Protein AF-A0A0A7LFH7-F1 (afdb_monomer)

Radius of gyration: 20.83 Å; Cα contacts (8 Å, |Δi|>4): 183; chains: 1; bounding box: 52×48×63 Å

Nearest PDB structures (foldseek):
  2xev-assembly1_A  TM=7.532E-01  e=4.844E-01  Xanthomonas campestris
  6fvv-assembly1_R  TM=5.264E-01  e=2.396E-01  Saccharomyces cerevisiae S288C
  5vat-assembly2_B  TM=4.165E-01  e=1.641E+00  Haemophilus influenzae Rd KW20
  5vat-assembly1_A  TM=4.168E-01  e=3.020E+00  Haemophilus influenzae Rd KW20
  5kcn-assembly1_A  TM=4.156E-01  e=7.720E+00  Haemophilus influenzae Rd KW20

Sequence (198 aa):
MLFSRHKDIPVEISKVKLNEWYSELNDKDKVKIGRYIKDSDTSSALNFSLSVMRKANEEENYSLSVLVGENVITQDLKAIERFDVLEAIIPAYFGTCKYDICLKCCEEGLSILQKNMEEIKKRNSGNLPESIMCRNYMINVLIGAYNDYDRADAALDRFFEMGLISEEDVEYRKRSHKIHKLQRTFDGIFSATKVKEQ

Secondary structure (DSSP, 8-state):
----TTTT--HHHHHTT-HHHHHHS-HHHHHHHHTTSTTS-TTSHHHHHHHHHHHHHHTT-HHHHHHHHHHHHTS---HHHHHHHHHHHHHHHHHTT-HHHHHHHHHHHHHHHHHTHHHHHHHTTTS--S--HHHHHHHIIIIIIT--HHHHHHHHHHHHHTTSS-HHHHHHHHHHHHHHHHHHHHHHHHHHHHHTT-

Solvent-accessible surface area (backbone atoms only — not comparable to full-atom values): 11012 Å² total; per-re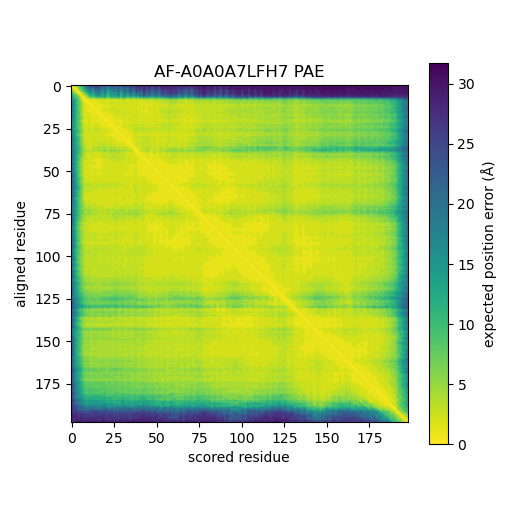sidue (Å²): 136,85,79,71,89,66,84,83,65,54,68,56,45,52,70,34,67,42,51,68,69,58,66,73,47,52,72,70,55,51,56,58,49,62,75,44,48,87,85,32,44,56,89,34,52,65,49,26,45,52,40,36,20,46,54,25,49,77,71,67,38,14,70,57,13,37,57,50,40,62,61,54,72,74,49,98,58,57,66,69,58,44,38,57,49,35,52,48,26,38,63,15,24,50,73,65,67,39,49,72,58,24,47,51,44,31,55,53,35,52,54,45,44,70,76,41,44,70,61,53,10,56,77,42,85,69,34,73,65,93,76,54,56,46,77,53,52,46,42,47,41,27,43,72,75,66,65,34,54,68,63,32,48,52,49,41,53,52,33,36,78,70,67,76,45,50,72,68,52,41,55,52,50,50,52,49,52,53,52,52,53,50,50,55,50,52,53,50,53,60,56,56,54,61,66,73,77,113

pLDDT: mean 90.79, std 12.78, range [33.16, 98.44]

Organism: NCBI:txid1577791

Mean predicted aligned error: 5.82 Å

Structure (mmCIF, N/CA/C/O backbone):
data_AF-A0A0A7LFH7-F1
#
_entry.id   AF-A0A0A7LFH7-F1
#
loop_
_atom_site.group_PDB
_atom_site.id
_atom_site.type_symbol
_atom_site.label_atom_id
_atom_site.label_alt_id
_atom_site.label_comp_id
_atom_site.label_asym_id
_atom_site.label_entity_id
_atom_site.label_seq_id
_atom_site.pdbx_PDB_ins_code
_atom_site.Cartn_x
_atom_site.Cartn_y
_atom_site.Cartn_z
_atom_site.occupancy
_atom_site.B_iso_or_equiv
_atom_site.auth_seq_id
_atom_site.auth_comp_id
_atom_site.auth_asym_id
_atom_site.auth_atom_id
_atom_site.pdbx_PDB_model_num
ATOM 1 N N . MET A 1 1 ? 32.640 -29.894 6.101 1.00 33.28 1 MET A N 1
ATOM 2 C CA . MET A 1 1 ? 32.600 -28.507 6.612 1.00 33.28 1 MET A CA 1
ATOM 3 C C . MET A 1 1 ? 31.143 -28.121 6.795 1.00 33.28 1 MET A C 1
ATOM 5 O O . MET A 1 1 ? 30.400 -28.132 5.824 1.00 33.28 1 MET A O 1
ATOM 9 N N . LEU A 1 2 ? 30.717 -27.891 8.037 1.00 33.16 2 LEU A N 1
ATOM 10 C CA . LEU A 1 2 ? 29.363 -27.448 8.374 1.00 33.16 2 LEU A CA 1
ATOM 11 C C . LEU A 1 2 ? 29.279 -25.939 8.121 1.00 33.16 2 LEU A C 1
ATOM 13 O O . LEU A 1 2 ? 29.854 -25.157 8.873 1.00 33.16 2 LEU A O 1
ATOM 17 N N . PHE A 1 3 ? 28.612 -25.532 7.042 1.00 39.75 3 PHE A N 1
ATOM 18 C CA . PHE A 1 3 ? 28.298 -24.127 6.789 1.00 39.75 3 PHE A CA 1
ATOM 19 C C . PHE A 1 3 ? 27.370 -23.622 7.900 1.00 39.75 3 PHE A C 1
ATOM 21 O O . PHE A 1 3 ? 26.223 -24.059 8.002 1.00 39.75 3 PHE A O 1
ATOM 28 N N . SER A 1 4 ? 27.858 -22.728 8.764 1.00 39.50 4 SER A N 1
ATOM 29 C CA . SER A 1 4 ? 27.019 -22.116 9.794 1.00 39.50 4 SER A CA 1
ATOM 30 C C . SER A 1 4 ? 26.067 -21.116 9.134 1.00 39.50 4 SER A C 1
ATOM 32 O O . SER A 1 4 ? 26.442 -19.970 8.898 1.00 39.50 4 SER A O 1
ATOM 34 N N . ARG A 1 5 ? 24.827 -21.535 8.860 1.00 47.62 5 ARG A N 1
ATOM 35 C CA . ARG A 1 5 ? 23.746 -20.724 8.257 1.00 47.62 5 ARG A CA 1
ATOM 36 C C . ARG A 1 5 ? 23.347 -19.459 9.049 1.00 47.62 5 ARG A C 1
ATOM 38 O O . ARG A 1 5 ? 22.469 -18.729 8.613 1.00 47.62 5 ARG A O 1
ATOM 45 N N . HIS A 1 6 ? 23.982 -19.185 10.190 1.00 48.62 6 HIS A N 1
ATOM 46 C CA . HIS A 1 6 ? 23.582 -18.136 11.133 1.00 48.62 6 HIS A CA 1
ATOM 47 C C . HIS A 1 6 ? 24.568 -16.970 11.286 1.00 48.62 6 HIS A C 1
ATOM 49 O O . HIS A 1 6 ? 24.251 -16.029 12.003 1.00 48.62 6 HIS A O 1
ATOM 55 N N . LYS A 1 7 ? 25.755 -16.999 10.660 1.00 53.91 7 LYS A N 1
ATOM 56 C CA . LYS A 1 7 ? 26.768 -15.947 10.888 1.00 53.91 7 LYS A CA 1
ATOM 57 C C . LYS A 1 7 ? 26.516 -14.625 10.147 1.00 53.91 7 LYS A C 1
ATOM 59 O O . LYS A 1 7 ? 27.096 -13.625 10.551 1.00 53.91 7 LYS A O 1
ATOM 64 N N . ASP A 1 8 ? 25.608 -14.604 9.171 1.00 80.56 8 ASP A N 1
ATOM 65 C CA . ASP A 1 8 ? 25.352 -13.431 8.316 1.00 80.56 8 ASP A CA 1
ATOM 66 C C . ASP A 1 8 ? 23.959 -12.806 8.516 1.00 80.56 8 ASP A C 1
ATOM 68 O O . ASP A 1 8 ? 23.533 -11.977 7.714 1.00 80.56 8 ASP A O 1
ATOM 72 N N . ILE A 1 9 ? 23.214 -13.207 9.554 1.00 89.62 9 ILE A N 1
ATOM 73 C CA . ILE A 1 9 ? 21.882 -12.646 9.822 1.00 89.62 9 ILE A CA 1
ATOM 74 C C . ILE A 1 9 ? 22.029 -11.393 10.696 1.00 8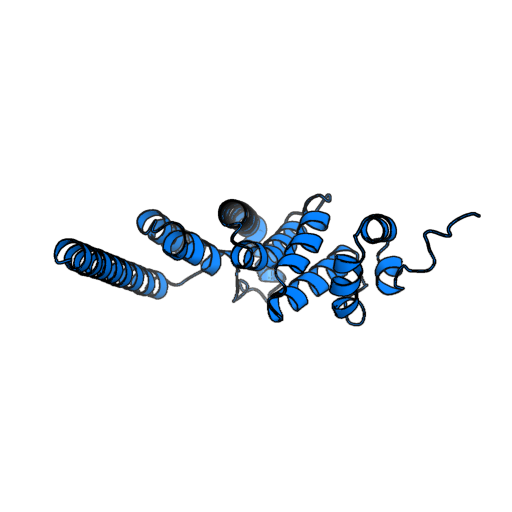9.62 9 ILE A C 1
ATOM 76 O O . ILE A 1 9 ? 22.562 -11.488 11.805 1.00 89.62 9 ILE A O 1
ATOM 80 N N . PRO A 1 10 ? 21.533 -10.225 10.253 1.00 93.06 10 PRO A N 1
ATOM 81 C CA . PRO A 1 10 ? 21.576 -9.014 11.058 1.00 93.06 10 PRO A CA 1
ATOM 82 C C . PRO A 1 10 ? 20.826 -9.139 12.390 1.00 93.06 10 PRO A C 1
ATOM 84 O O . PRO A 1 10 ? 19.838 -9.873 12.522 1.00 93.06 10 PRO A O 1
ATOM 87 N N . VAL A 1 11 ? 21.274 -8.377 13.389 1.00 93.44 11 VAL A N 1
ATOM 88 C CA . VAL A 1 11 ? 20.713 -8.404 14.750 1.00 93.44 11 VAL A CA 1
ATOM 89 C C . VAL A 1 11 ? 19.242 -7.985 14.746 1.00 93.44 11 VAL A C 1
ATOM 91 O O . VAL A 1 11 ? 18.433 -8.563 15.466 1.00 93.44 11 VAL A O 1
ATOM 94 N N . GLU A 1 12 ? 18.877 -7.012 13.917 1.00 95.38 12 GLU A N 1
ATOM 95 C CA . GLU A 1 12 ? 17.521 -6.481 13.782 1.00 95.38 12 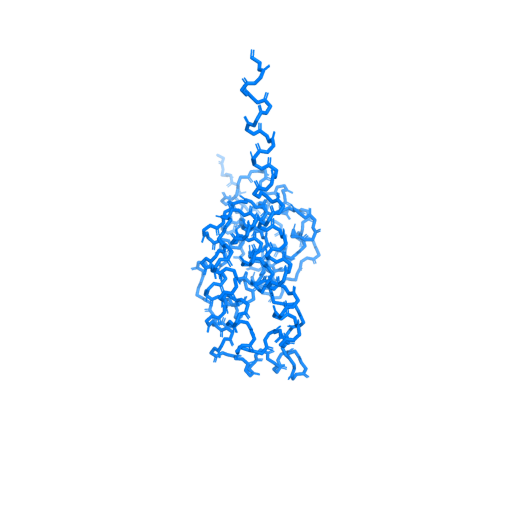GLU A CA 1
ATOM 96 C C . GLU A 1 12 ? 16.554 -7.540 13.243 1.00 95.38 12 GLU A C 1
ATOM 98 O O . GLU A 1 12 ? 15.491 -7.744 13.825 1.00 95.38 12 GLU A O 1
ATOM 103 N N . ILE A 1 13 ? 16.971 -8.290 12.216 1.00 94.44 13 ILE A N 1
ATOM 104 C CA . ILE A 1 13 ? 16.228 -9.434 11.660 1.00 94.44 13 ILE A CA 1
ATOM 105 C C . ILE A 1 13 ? 16.042 -10.525 12.720 1.00 94.44 13 ILE A C 1
ATOM 107 O O . ILE A 1 13 ? 14.947 -11.071 12.884 1.00 94.44 13 ILE A O 1
ATOM 111 N N . SER A 1 14 ? 17.109 -10.812 13.471 1.00 93.69 14 SER A N 1
ATOM 112 C CA . SER A 1 14 ? 17.088 -11.824 14.529 1.00 93.69 14 SER A CA 1
ATOM 113 C C . SER A 1 14 ? 16.123 -11.455 15.654 1.00 93.69 14 SER A C 1
ATOM 115 O O . SER A 1 14 ? 15.357 -12.308 16.110 1.00 93.69 14 SER A O 1
ATOM 117 N N . LYS A 1 15 ? 16.107 -10.181 16.072 1.00 94.81 15 LYS A N 1
ATOM 118 C CA . LYS A 1 15 ? 15.211 -9.662 17.121 1.00 94.81 15 LYS A CA 1
ATOM 119 C C . LYS A 1 15 ? 13.738 -9.881 16.789 1.00 94.81 15 LYS A C 1
ATOM 121 O O . LYS A 1 15 ? 12.966 -10.226 17.679 1.00 94.81 15 LYS A O 1
ATOM 126 N N . VAL A 1 16 ? 13.362 -9.735 15.519 1.00 95.56 16 VAL A N 1
ATOM 127 C CA . VAL A 1 16 ? 11.976 -9.918 15.062 1.00 95.56 16 VAL A CA 1
ATOM 128 C C . VAL A 1 16 ? 11.674 -11.322 14.541 1.00 95.56 16 VAL A C 1
ATOM 130 O O . VAL A 1 16 ? 10.596 -11.557 14.003 1.00 95.56 16 VAL A O 1
ATOM 133 N N . LYS A 1 17 ? 12.595 -12.275 14.738 1.00 94.56 17 LYS A N 1
ATOM 134 C CA . LYS A 1 17 ? 12.440 -13.693 14.378 1.00 94.56 17 LYS A CA 1
ATOM 135 C C . LYS A 1 17 ? 12.204 -13.947 12.881 1.00 94.56 17 LYS A C 1
ATOM 137 O O . LYS A 1 17 ? 11.627 -14.967 12.524 1.00 94.56 17 LYS A O 1
ATOM 142 N N . LEU A 1 18 ? 12.716 -13.087 11.999 1.00 94.38 18 LEU A N 1
ATOM 143 C CA . LEU A 1 18 ? 12.625 -13.253 10.537 1.00 94.38 18 LEU A CA 1
ATOM 144 C C . LEU A 1 18 ? 13.845 -13.979 9.935 1.00 94.38 18 LEU A C 1
ATOM 146 O O . LEU A 1 18 ? 14.192 -13.782 8.772 1.00 94.38 18 LEU A O 1
ATOM 150 N N . ASN A 1 19 ? 14.512 -14.816 10.735 1.00 94.50 19 ASN A N 1
ATOM 151 C CA . ASN A 1 19 ? 15.757 -15.494 10.364 1.00 94.50 19 ASN A CA 1
ATOM 152 C C . ASN A 1 19 ? 15.598 -16.382 9.126 1.00 94.50 19 ASN A C 1
ATOM 154 O O . ASN A 1 19 ? 16.413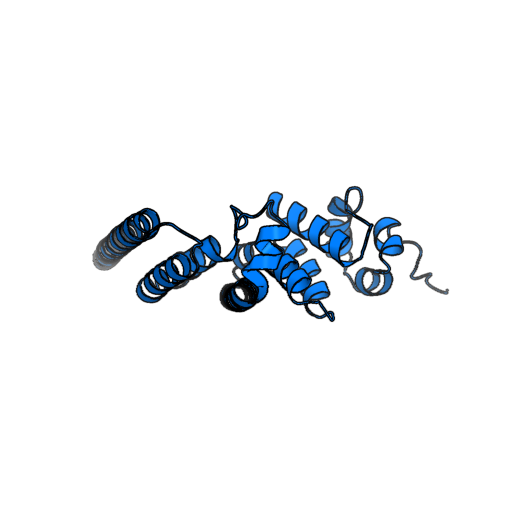 -16.303 8.214 1.00 94.50 19 ASN A O 1
ATOM 158 N N . GLU A 1 20 ? 14.552 -17.212 9.105 1.00 93.38 20 GLU A N 1
ATOM 159 C CA . GLU A 1 20 ? 14.311 -18.183 8.031 1.00 93.38 20 GLU A CA 1
ATOM 160 C C . GLU A 1 20 ? 14.055 -17.472 6.704 1.00 93.38 20 GLU A C 1
ATOM 162 O O . GLU A 1 20 ? 14.801 -17.678 5.748 1.00 93.38 20 GLU A O 1
ATOM 167 N N . TRP A 1 21 ? 13.105 -16.534 6.693 1.00 94.62 21 TRP A N 1
ATOM 168 C CA . TRP A 1 21 ? 12.829 -15.691 5.531 1.00 94.62 21 TRP A CA 1
ATOM 169 C C . TRP A 1 21 ? 14.086 -14.972 5.020 1.00 94.62 21 TRP A C 1
ATOM 171 O O . TRP A 1 21 ? 14.381 -15.001 3.828 1.00 94.62 21 TRP A O 1
ATOM 181 N N . TYR A 1 22 ? 14.878 -14.365 5.912 1.00 94.56 22 TYR A N 1
ATOM 182 C CA . TYR A 1 22 ? 16.100 -13.665 5.509 1.00 94.56 22 TYR A CA 1
ATOM 183 C C . TYR A 1 22 ? 17.146 -14.610 4.907 1.00 94.56 22 TYR A C 1
ATOM 185 O O . TYR A 1 22 ? 17.835 -14.250 3.952 1.00 94.56 22 TYR A O 1
ATOM 193 N N . SER A 1 23 ? 17.287 -15.822 5.452 1.00 93.75 23 SER A N 1
ATOM 194 C CA . SER A 1 23 ? 18.220 -16.820 4.929 1.00 93.75 23 SER A CA 1
ATOM 195 C C . SER A 1 23 ? 17.886 -17.244 3.496 1.00 93.75 23 SER A C 1
ATOM 197 O O . SER A 1 23 ? 18.821 -17.501 2.735 1.00 93.75 23 SER A O 1
ATOM 199 N N . GLU A 1 24 ? 16.602 -17.262 3.129 1.00 93.94 24 GLU A N 1
ATOM 200 C CA . GLU A 1 24 ? 16.105 -17.610 1.789 1.00 93.94 24 GLU A CA 1
ATOM 201 C C . GLU A 1 24 ? 16.320 -16.507 0.742 1.00 93.94 24 GLU A C 1
ATOM 203 O O . GLU A 1 24 ? 16.305 -16.783 -0.459 1.00 93.94 24 GLU A O 1
ATOM 208 N N . LEU A 1 25 ? 16.578 -15.266 1.170 1.00 93.88 25 LEU A N 1
ATOM 209 C CA . LEU A 1 25 ? 16.871 -14.168 0.253 1.00 93.88 25 LEU A CA 1
ATOM 210 C C . LEU A 1 25 ? 18.188 -14.401 -0.502 1.00 93.88 25 LEU A C 1
ATOM 212 O O . LEU A 1 25 ? 19.195 -14.852 0.058 1.00 93.88 25 LEU A O 1
ATOM 216 N N . ASN A 1 26 ? 18.206 -14.011 -1.776 1.00 92.94 26 ASN A N 1
ATOM 217 C CA . ASN A 1 26 ? 19.444 -13.941 -2.548 1.00 92.94 26 ASN A CA 1
ATOM 218 C C . ASN A 1 26 ? 20.339 -12.784 -2.054 1.00 92.94 26 ASN A C 1
ATOM 220 O O . ASN A 1 26 ? 19.881 -11.859 -1.379 1.00 92.94 26 ASN A O 1
ATOM 224 N N . ASP A 1 27 ? 21.621 -12.805 -2.424 1.00 91.88 27 ASP A N 1
ATOM 225 C CA . ASP A 1 27 ? 22.600 -11.818 -1.947 1.00 91.88 27 ASP A CA 1
ATOM 226 C C . ASP A 1 27 ? 22.248 -10.378 -2.343 1.00 91.88 27 ASP A C 1
ATOM 228 O O . ASP A 1 27 ? 22.464 -9.442 -1.573 1.00 91.88 27 ASP A O 1
ATOM 232 N N . LYS A 1 28 ? 21.647 -10.183 -3.523 1.00 91.62 28 LYS A N 1
ATOM 233 C CA . LYS A 1 28 ? 21.216 -8.859 -3.991 1.00 91.62 28 LYS A CA 1
ATOM 234 C C . LYS A 1 28 ? 20.126 -8.287 -3.086 1.00 91.62 28 LYS A C 1
ATOM 236 O O . LYS A 1 28 ? 20.181 -7.108 -2.736 1.00 91.62 28 LYS A O 1
ATOM 241 N N . ASP A 1 29 ? 19.161 -9.106 -2.690 1.00 93.06 29 ASP A N 1
ATOM 242 C CA . ASP A 1 29 ? 18.069 -8.697 -1.812 1.00 93.06 29 ASP A CA 1
ATOM 243 C C . ASP A 1 29 ? 18.547 -8.514 -0.366 1.00 93.06 29 ASP A C 1
ATOM 245 O O . ASP A 1 29 ? 18.150 -7.542 0.280 1.00 93.06 29 ASP A O 1
ATOM 249 N N . LYS A 1 30 ? 19.499 -9.334 0.102 1.00 93.31 30 LYS A N 1
ATOM 250 C CA . LYS A 1 30 ? 20.196 -9.130 1.388 1.00 93.31 30 LYS A CA 1
ATOM 251 C C . LYS A 1 30 ? 20.952 -7.798 1.440 1.00 93.31 30 LYS A C 1
ATOM 253 O O . LYS A 1 30 ? 20.896 -7.097 2.450 1.00 93.31 30 LYS A O 1
ATOM 258 N N . VAL A 1 31 ? 21.608 -7.403 0.347 1.00 91.19 31 VAL A N 1
ATOM 259 C CA . VAL A 1 31 ? 22.269 -6.091 0.242 1.00 91.19 31 VAL A CA 1
ATOM 260 C C . VAL A 1 31 ? 21.249 -4.953 0.230 1.00 91.19 31 VAL A C 1
ATOM 262 O O . VAL A 1 31 ? 21.458 -3.945 0.904 1.00 91.19 31 VAL A O 1
ATOM 265 N N . LYS A 1 32 ? 20.140 -5.095 -0.511 1.00 90.19 32 LYS A N 1
ATOM 266 C CA . LYS A 1 32 ? 19.076 -4.080 -0.543 1.00 90.19 32 LYS A CA 1
ATOM 267 C C . LYS A 1 32 ? 18.487 -3.857 0.841 1.00 90.19 32 LYS A C 1
ATOM 269 O O . LYS A 1 32 ? 18.473 -2.724 1.306 1.00 90.19 32 LYS A O 1
ATOM 274 N N . ILE A 1 33 ? 18.035 -4.923 1.500 1.00 91.88 33 ILE A N 1
ATOM 275 C CA . ILE A 1 33 ? 17.392 -4.818 2.809 1.00 91.88 33 ILE A CA 1
ATOM 276 C C . ILE A 1 33 ? 18.367 -4.309 3.874 1.00 91.88 33 ILE A C 1
ATOM 278 O O . ILE A 1 33 ? 17.971 -3.511 4.719 1.00 91.88 33 ILE A O 1
ATOM 282 N N . GLY A 1 34 ? 19.653 -4.672 3.779 1.00 91.00 34 GLY A N 1
ATOM 283 C CA . GLY A 1 34 ? 20.707 -4.216 4.687 1.00 91.00 34 GLY A CA 1
ATOM 284 C C . GLY A 1 34 ? 20.814 -2.691 4.821 1.00 91.00 34 GLY A C 1
ATOM 285 O O . GLY A 1 34 ? 21.267 -2.204 5.853 1.00 91.00 34 GLY A O 1
ATOM 286 N N . ARG A 1 35 ? 20.338 -1.927 3.828 1.00 89.06 35 ARG A N 1
ATOM 287 C CA . ARG A 1 35 ? 20.282 -0.455 3.876 1.00 89.06 35 ARG A CA 1
ATOM 288 C C . ARG A 1 35 ? 19.178 0.090 4.787 1.00 89.06 35 ARG A C 1
ATOM 290 O O . ARG A 1 35 ? 19.311 1.198 5.287 1.00 89.06 35 ARG A O 1
ATOM 297 N N . TYR A 1 36 ? 18.118 -0.683 5.022 1.00 92.06 36 TYR A N 1
ATOM 298 C CA . TYR A 1 36 ? 16.899 -0.225 5.701 1.00 92.06 36 TYR A CA 1
ATOM 299 C C . TYR A 1 36 ? 16.727 -0.801 7.111 1.00 92.06 36 TYR A C 1
ATOM 301 O O . TYR A 1 36 ? 15.922 -0.291 7.888 1.00 92.06 36 TYR A O 1
ATOM 309 N N . ILE A 1 37 ? 17.477 -1.850 7.467 1.00 91.12 37 ILE A N 1
ATOM 310 C CA .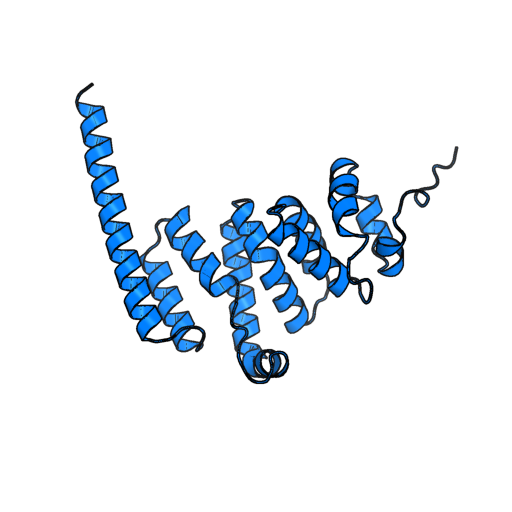 ILE A 1 37 ? 17.287 -2.571 8.735 1.00 91.12 37 ILE A CA 1
ATOM 311 C C . ILE A 1 37 ? 17.753 -1.803 9.976 1.00 91.12 37 ILE A C 1
ATOM 313 O O . ILE A 1 37 ? 17.126 -1.938 11.021 1.00 91.12 37 ILE A O 1
ATOM 317 N N . LYS A 1 38 ? 18.819 -0.998 9.891 1.00 87.00 38 LYS A N 1
ATOM 318 C CA . LYS A 1 38 ? 19.501 -0.451 11.080 1.00 87.00 38 LYS A CA 1
ATOM 319 C C . LYS A 1 38 ? 18.609 0.467 11.922 1.00 87.00 38 LYS A C 1
ATOM 321 O O . LYS A 1 38 ? 18.659 0.421 13.144 1.00 87.00 38 LYS A O 1
ATOM 326 N N . ASP A 1 39 ? 17.758 1.243 11.258 1.00 86.12 39 ASP A N 1
ATOM 327 C CA . ASP A 1 39 ? 16.860 2.210 11.900 1.00 86.12 39 ASP A CA 1
ATOM 328 C C . ASP A 1 39 ? 15.391 1.759 11.831 1.00 86.12 39 ASP A C 1
ATOM 330 O O . ASP A 1 39 ? 14.473 2.582 11.867 1.00 86.12 39 ASP A O 1
ATOM 334 N N . SER A 1 40 ? 15.154 0.467 11.606 1.00 92.50 40 SER A N 1
ATOM 335 C CA . SER A 1 40 ? 13.805 -0.094 11.519 1.00 92.50 40 SER A CA 1
ATOM 336 C C . SER A 1 40 ? 13.213 -0.358 12.905 1.00 92.50 40 SER A C 1
ATOM 338 O O . SER A 1 40 ? 13.928 -0.627 13.872 1.00 92.50 40 SER A O 1
ATOM 340 N N . ASP A 1 41 ? 11.888 -0.285 13.011 1.00 95.00 41 ASP A N 1
ATOM 341 C CA . ASP A 1 41 ? 11.186 -0.575 14.261 1.00 95.00 41 ASP A CA 1
ATOM 342 C C . ASP A 1 41 ? 11.181 -2.085 14.551 1.00 95.00 41 ASP A C 1
ATOM 344 O O . ASP A 1 41 ? 10.378 -2.836 14.008 1.00 95.00 41 ASP A O 1
ATOM 348 N N . THR A 1 42 ? 12.051 -2.545 15.450 1.00 95.88 42 THR A N 1
ATOM 349 C CA . THR A 1 42 ? 12.147 -3.967 15.818 1.00 95.88 42 THR A CA 1
ATOM 350 C C . THR A 1 42 ? 11.188 -4.398 16.938 1.00 95.88 42 THR A C 1
ATOM 352 O O . THR A 1 42 ? 11.427 -5.428 17.568 1.00 95.88 42 THR A O 1
ATOM 355 N N . SER A 1 43 ? 10.140 -3.628 17.256 1.00 95.19 43 SER A N 1
ATOM 356 C CA . SER A 1 43 ? 9.178 -3.984 18.319 1.00 95.19 43 SER A CA 1
ATOM 357 C C . SER A 1 43 ? 8.319 -5.209 17.980 1.00 95.19 43 SER A C 1
ATOM 359 O O . SER A 1 43 ? 7.887 -5.933 18.877 1.00 95.19 43 SER A O 1
ATOM 361 N N . SER A 1 44 ? 8.090 -5.470 16.692 1.00 95.62 44 SER A N 1
ATOM 362 C CA . SER A 1 44 ? 7.440 -6.679 16.179 1.00 95.62 44 SER A CA 1
ATOM 363 C C . SER A 1 44 ? 7.861 -6.945 14.730 1.00 95.62 44 SER A C 1
ATOM 365 O O . SER A 1 44 ? 8.361 -6.048 14.053 1.00 95.62 44 SER A O 1
ATOM 367 N N . ALA A 1 45 ? 7.636 -8.164 14.227 1.00 95.25 45 ALA A N 1
ATOM 368 C CA . ALA A 1 45 ? 7.895 -8.496 12.820 1.00 95.25 45 ALA A CA 1
ATOM 369 C C . ALA A 1 45 ? 7.065 -7.637 11.853 1.00 95.25 45 ALA A C 1
ATOM 371 O O . ALA A 1 45 ? 7.570 -7.214 10.810 1.00 95.25 45 ALA A O 1
ATOM 372 N N . LEU A 1 46 ? 5.820 -7.327 12.226 1.00 96.50 46 LEU A N 1
ATOM 373 C CA . LEU A 1 46 ? 4.948 -6.443 11.463 1.00 96.50 46 LEU A CA 1
ATOM 374 C C . LEU A 1 46 ? 5.498 -5.013 11.430 1.00 96.50 46 LEU A C 1
ATOM 376 O O . LEU A 1 46 ? 5.668 -4.455 10.349 1.00 96.50 46 LEU A O 1
ATOM 380 N N . ASN A 1 47 ? 5.827 -4.438 12.591 1.00 96.31 47 ASN A N 1
ATOM 381 C CA . ASN A 1 47 ? 6.340 -3.067 12.670 1.00 96.31 47 ASN A CA 1
ATOM 382 C C . ASN A 1 47 ? 7.675 -2.916 11.939 1.00 96.31 47 ASN A C 1
ATOM 384 O O . ASN A 1 47 ? 7.872 -1.938 11.217 1.00 96.31 47 ASN A O 1
ATOM 388 N N . PHE A 1 48 ? 8.544 -3.922 12.042 1.00 97.31 48 PHE A N 1
ATOM 389 C CA . PHE A 1 48 ? 9.799 -3.974 11.299 1.00 97.31 48 PHE A CA 1
ATOM 390 C C . PHE A 1 48 ? 9.538 -3.926 9.800 1.00 97.31 48 PHE A C 1
ATOM 392 O O . PHE A 1 48 ? 10.090 -3.086 9.090 1.00 97.31 48 PHE A O 1
ATOM 399 N N . SER A 1 49 ? 8.642 -4.788 9.327 1.00 97.44 49 SER A N 1
ATOM 400 C CA . SER A 1 49 ? 8.346 -4.892 7.905 1.00 97.44 49 SER A CA 1
ATOM 401 C C . SER A 1 49 ? 7.693 -3.622 7.364 1.00 97.44 49 SER A C 1
ATOM 403 O O . SER A 1 49 ? 8.128 -3.111 6.337 1.00 97.44 49 SER A O 1
ATOM 405 N N . LEU A 1 50 ? 6.724 -3.051 8.086 1.00 97.38 50 LEU A N 1
ATOM 406 C CA . LEU A 1 50 ? 6.103 -1.771 7.734 1.00 97.38 50 LEU A CA 1
ATOM 407 C C . LEU A 1 50 ? 7.123 -0.628 7.713 1.00 97.38 50 LEU A C 1
ATOM 409 O O . LEU A 1 50 ? 7.079 0.211 6.816 1.00 97.38 50 LEU A O 1
ATOM 413 N N . SER A 1 51 ? 8.054 -0.595 8.671 1.00 97.06 51 SER A N 1
ATOM 414 C CA . SER A 1 51 ? 9.128 0.401 8.719 1.00 97.06 51 SER A CA 1
ATOM 415 C C . SER A 1 51 ? 10.035 0.305 7.491 1.00 97.06 51 SER A C 1
ATOM 417 O O . SER A 1 51 ? 10.302 1.318 6.843 1.00 97.06 51 SER A O 1
ATOM 419 N N . VAL A 1 52 ? 10.447 -0.913 7.119 1.00 97.06 52 VAL A N 1
ATOM 420 C CA . VAL A 1 52 ? 11.261 -1.155 5.920 1.00 97.06 52 VAL A CA 1
ATOM 421 C C . VAL A 1 52 ? 10.493 -0.797 4.645 1.00 97.06 52 VAL A C 1
ATOM 423 O O . VAL A 1 52 ? 11.036 -0.092 3.800 1.00 97.06 52 VAL A O 1
ATOM 426 N N . MET A 1 53 ? 9.234 -1.225 4.509 1.00 97.69 53 MET A N 1
ATOM 427 C CA . MET A 1 53 ? 8.399 -0.935 3.335 1.00 97.69 53 MET A CA 1
ATOM 428 C C . MET A 1 53 ? 8.185 0.567 3.133 1.00 97.69 53 MET A C 1
ATOM 430 O O . MET A 1 53 ? 8.327 1.060 2.017 1.00 97.69 53 MET A O 1
ATOM 434 N N . ARG A 1 54 ? 7.874 1.309 4.204 1.00 96.00 54 ARG A N 1
ATOM 435 C CA . ARG A 1 54 ? 7.640 2.761 4.139 1.00 96.00 54 ARG A CA 1
ATOM 436 C C . ARG A 1 54 ? 8.895 3.511 3.705 1.00 96.00 54 ARG A C 1
ATOM 438 O O . ARG A 1 54 ? 8.829 4.248 2.729 1.00 96.00 54 ARG A O 1
ATOM 445 N N . LYS A 1 55 ? 10.044 3.230 4.329 1.00 96.19 55 LYS A N 1
ATOM 446 C CA . LYS A 1 55 ? 11.331 3.823 3.924 1.00 96.19 55 LYS A CA 1
ATOM 447 C C . LYS A 1 55 ? 11.712 3.454 2.491 1.00 96.19 55 LYS A C 1
ATOM 449 O O . LYS A 1 55 ? 12.168 4.297 1.729 1.00 96.19 55 LYS A O 1
ATOM 454 N N . ALA A 1 56 ? 11.492 2.200 2.095 1.00 96.25 56 ALA A N 1
ATOM 455 C CA . ALA A 1 56 ? 11.746 1.768 0.726 1.00 96.25 56 ALA A CA 1
ATOM 456 C C . ALA A 1 56 ? 10.841 2.493 -0.284 1.00 96.25 56 ALA A C 1
ATOM 458 O O . ALA A 1 56 ? 11.306 2.817 -1.370 1.00 96.25 56 ALA A O 1
ATOM 459 N N . ASN A 1 57 ? 9.580 2.777 0.055 1.00 96.31 57 ASN A N 1
ATOM 460 C CA . ASN A 1 57 ? 8.687 3.559 -0.803 1.00 96.31 57 ASN A CA 1
ATOM 461 C C . ASN A 1 57 ? 9.100 5.032 -0.900 1.00 96.31 57 ASN A C 1
ATOM 463 O O . ASN A 1 57 ? 9.011 5.597 -1.986 1.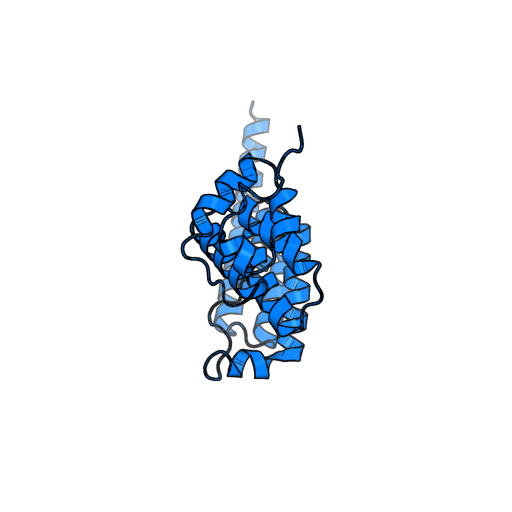00 96.31 57 ASN A O 1
ATOM 467 N N . GLU A 1 58 ? 9.535 5.639 0.208 1.00 94.94 58 GLU A N 1
ATOM 468 C CA . GLU A 1 58 ? 10.035 7.024 0.248 1.00 94.94 58 GLU A CA 1
ATOM 469 C C . GLU A 1 58 ? 11.257 7.217 -0.663 1.00 94.94 58 GLU A C 1
ATOM 471 O O . GLU A 1 58 ? 11.391 8.255 -1.302 1.00 94.94 58 GLU A O 1
ATOM 476 N N . GLU A 1 59 ? 12.110 6.197 -0.775 1.00 95.50 59 GLU A N 1
ATOM 477 C CA . GLU A 1 59 ? 13.278 6.180 -1.667 1.00 95.50 59 GLU A CA 1
ATOM 478 C C . GLU A 1 59 ? 13.003 5.539 -3.042 1.00 95.50 59 GLU A C 1
ATOM 480 O O . GLU A 1 59 ? 13.938 5.192 -3.765 1.00 95.50 59 GLU A O 1
ATOM 485 N N . GLU A 1 60 ? 11.732 5.315 -3.392 1.00 95.50 60 GLU A N 1
ATOM 486 C CA . GLU A 1 60 ? 11.294 4.698 -4.657 1.00 95.50 60 GLU A CA 1
ATOM 487 C C . GLU A 1 60 ? 11.884 3.297 -4.934 1.00 95.50 60 GLU A C 1
ATOM 489 O O . GLU A 1 60 ? 11.837 2.763 -6.046 1.00 95.50 60 GLU A O 1
ATOM 494 N N . ASN A 1 61 ? 12.387 2.618 -3.902 1.00 95.75 61 ASN A N 1
ATOM 495 C CA . ASN A 1 61 ? 12.834 1.231 -3.958 1.00 95.75 61 ASN A CA 1
ATOM 496 C C . ASN A 1 61 ? 11.644 0.265 -3.842 1.00 95.75 61 ASN A C 1
ATOM 498 O O . ASN A 1 61 ? 11.583 -0.623 -2.985 1.00 95.75 61 ASN A O 1
ATOM 502 N N . TYR A 1 62 ? 10.690 0.418 -4.757 1.00 97.25 62 TYR A N 1
ATOM 503 C CA . TYR A 1 62 ? 9.431 -0.322 -4.764 1.00 97.25 62 TYR A CA 1
ATOM 504 C C . TYR A 1 62 ? 9.630 -1.838 -4.822 1.00 97.25 62 TYR A C 1
ATOM 506 O O . TYR A 1 62 ? 8.889 -2.585 -4.193 1.00 97.25 62 TYR A O 1
ATOM 514 N N . SER A 1 63 ? 10.676 -2.311 -5.511 1.00 96.25 63 SER A N 1
ATOM 515 C CA . SER A 1 63 ? 10.990 -3.745 -5.580 1.00 96.25 63 SER A CA 1
ATOM 516 C C . SER A 1 63 ? 11.254 -4.369 -4.206 1.00 96.25 63 SER A C 1
ATOM 518 O O . SER A 1 63 ? 10.858 -5.507 -3.969 1.00 96.25 63 SER A O 1
ATOM 520 N N . LEU A 1 64 ? 11.898 -3.627 -3.296 1.00 96.38 64 LEU A N 1
ATOM 521 C CA . LEU A 1 64 ? 12.142 -4.094 -1.935 1.00 96.38 64 LEU A CA 1
ATOM 522 C C . LEU A 1 64 ? 10.858 -4.059 -1.104 1.00 96.38 64 LEU A C 1
ATOM 524 O O . LEU A 1 64 ? 10.577 -5.007 -0.381 1.00 96.38 64 LEU A O 1
ATOM 528 N N . SER A 1 65 ? 10.068 -2.992 -1.227 1.00 97.38 65 SER A N 1
ATOM 529 C CA . SER A 1 65 ? 8.788 -2.881 -0.523 1.00 97.38 65 SER A CA 1
ATOM 530 C C . SER A 1 65 ? 7.821 -4.008 -0.914 1.00 97.38 65 SER A C 1
ATOM 532 O O . SER A 1 65 ? 7.229 -4.638 -0.040 1.00 97.38 65 SER A O 1
ATOM 534 N N . VAL A 1 66 ? 7.757 -4.360 -2.206 1.00 97.88 66 VAL A N 1
ATOM 535 C CA . VAL A 1 66 ? 7.025 -5.542 -2.692 1.00 97.88 66 VAL A CA 1
ATOM 536 C C . VAL A 1 66 ? 7.569 -6.829 -2.070 1.00 97.88 66 VAL A C 1
ATOM 538 O O . VAL A 1 66 ? 6.786 -7.599 -1.528 1.00 97.88 66 VAL A O 1
ATOM 541 N N . LEU A 1 67 ? 8.889 -7.053 -2.096 1.00 96.69 67 LEU A N 1
ATOM 542 C CA . LEU A 1 67 ? 9.511 -8.262 -1.534 1.00 96.69 67 LEU A CA 1
ATOM 543 C C . LEU A 1 67 ? 9.153 -8.466 -0.053 1.00 96.69 67 LEU A C 1
ATOM 545 O O . LEU A 1 67 ? 8.815 -9.570 0.368 1.00 96.69 67 LEU A O 1
ATOM 549 N N . VAL A 1 68 ? 9.237 -7.399 0.744 1.00 96.88 68 VAL A N 1
ATOM 550 C CA . VAL A 1 68 ? 8.915 -7.447 2.176 1.00 96.88 68 VAL A CA 1
ATOM 551 C C . VAL A 1 68 ? 7.411 -7.611 2.388 1.00 96.88 68 VAL A C 1
ATOM 553 O O . VAL A 1 68 ? 6.987 -8.453 3.178 1.00 96.88 68 VAL A O 1
ATOM 556 N N . GLY A 1 69 ? 6.594 -6.847 1.665 1.00 96.62 69 GLY A N 1
ATOM 557 C CA . GLY A 1 69 ? 5.143 -6.880 1.799 1.00 96.62 69 GLY A CA 1
ATOM 558 C C . GLY A 1 69 ? 4.518 -8.212 1.379 1.00 96.62 69 GLY A C 1
ATOM 559 O O . GLY A 1 69 ? 3.621 -8.697 2.066 1.00 96.62 69 GLY A O 1
ATOM 560 N N . GLU A 1 70 ? 5.016 -8.842 0.310 1.00 95.69 70 GLU A N 1
ATOM 561 C CA . GLU A 1 70 ? 4.571 -10.168 -0.143 1.00 95.69 70 GLU A CA 1
ATOM 562 C C . GLU A 1 70 ? 4.862 -11.251 0.910 1.00 95.69 70 GLU A C 1
ATOM 564 O O . GLU A 1 70 ? 4.044 -12.147 1.101 1.00 95.69 70 GLU A O 1
ATOM 569 N N . ASN A 1 71 ? 5.956 -11.142 1.671 1.00 94.81 71 ASN A N 1
ATOM 570 C CA . ASN A 1 71 ? 6.207 -12.043 2.799 1.00 94.81 71 ASN A CA 1
ATOM 571 C C . ASN A 1 71 ? 5.195 -11.834 3.938 1.00 94.81 71 ASN A C 1
ATOM 573 O O . ASN A 1 71 ? 4.638 -12.791 4.469 1.00 94.81 71 ASN A O 1
ATOM 577 N N . VAL A 1 72 ? 4.922 -10.582 4.307 1.00 95.12 72 VAL A N 1
ATOM 578 C CA . VAL A 1 72 ? 4.069 -10.267 5.467 1.00 95.12 72 VAL A CA 1
ATOM 579 C C . VAL A 1 72 ? 2.596 -10.549 5.196 1.00 95.12 72 VAL A C 1
ATOM 581 O O . VAL A 1 72 ? 1.907 -11.077 6.062 1.00 95.12 72 VAL A O 1
ATOM 584 N N . ILE A 1 73 ? 2.094 -10.233 4.002 1.00 93.50 73 ILE A N 1
ATOM 585 C CA . ILE A 1 73 ? 0.660 -10.340 3.689 1.00 93.50 73 ILE A CA 1
ATOM 586 C C . ILE A 1 73 ? 0.143 -11.790 3.683 1.00 93.50 73 ILE A C 1
ATOM 588 O O . ILE A 1 73 ? -1.065 -12.016 3.814 1.00 93.50 73 ILE A O 1
ATOM 592 N N . THR A 1 74 ? 1.052 -12.763 3.552 1.00 90.69 74 THR A N 1
ATOM 593 C CA . THR A 1 74 ? 0.754 -14.205 3.628 1.00 90.69 74 THR A CA 1
ATOM 594 C C . THR A 1 74 ? 0.566 -14.712 5.057 1.00 90.69 74 THR A C 1
ATOM 596 O O . THR A 1 74 ? 0.072 -15.821 5.250 1.00 90.69 74 THR A O 1
ATOM 599 N N . GLN A 1 75 ? 0.934 -13.911 6.058 1.00 92.06 75 GLN A N 1
ATOM 600 C CA . GLN A 1 75 ? 0.777 -14.260 7.463 1.00 92.06 75 GLN A CA 1
ATOM 601 C C . GLN A 1 75 ? -0.674 -14.060 7.922 1.00 92.06 75 GLN A C 1
ATOM 603 O O . GLN A 1 75 ? -1.469 -13.349 7.292 1.00 92.06 75 GLN A O 1
ATOM 608 N N . ASP A 1 76 ? -1.018 -14.688 9.048 1.00 93.50 76 ASP A N 1
ATOM 609 C CA . ASP A 1 76 ? -2.296 -14.450 9.714 1.00 93.50 76 ASP A CA 1
ATOM 610 C C . ASP A 1 76 ? -2.265 -13.067 10.377 1.00 93.50 76 ASP A C 1
ATOM 612 O O . ASP A 1 76 ? -1.579 -12.847 11.376 1.00 93.50 76 ASP A O 1
ATOM 616 N N . LEU A 1 77 ? -2.958 -12.117 9.752 1.00 96.00 77 LEU A N 1
ATOM 617 C CA . LEU A 1 77 ? -2.995 -10.712 10.140 1.00 96.00 77 LEU A CA 1
ATOM 618 C C . LEU A 1 77 ? -4.422 -10.346 10.515 1.00 96.00 77 LEU A C 1
ATOM 620 O O . LEU A 1 77 ? -5.363 -10.629 9.763 1.00 96.00 77 LEU A O 1
ATOM 624 N N . LYS A 1 78 ? -4.582 -9.619 11.621 1.00 96.44 78 LYS A N 1
ATOM 625 C CA . LYS A 1 78 ? -5.866 -8.996 11.947 1.00 96.44 78 LYS A CA 1
ATOM 626 C C . LYS A 1 78 ? -6.232 -7.984 10.868 1.00 96.44 78 LYS A C 1
ATOM 628 O O . LYS A 1 78 ? -5.363 -7.432 10.198 1.00 96.44 78 LYS A O 1
ATOM 633 N N . ALA A 1 79 ? -7.523 -7.680 10.741 1.00 96.12 79 ALA A N 1
ATOM 634 C CA . ALA A 1 79 ? -8.027 -6.768 9.713 1.00 96.12 79 ALA A CA 1
ATOM 635 C C . ALA A 1 79 ? -7.257 -5.433 9.677 1.00 96.12 79 ALA A C 1
ATOM 637 O O . ALA A 1 79 ? -6.804 -5.010 8.621 1.00 96.12 79 ALA A O 1
ATOM 638 N N . ILE A 1 80 ? -7.031 -4.816 10.837 1.00 95.12 80 ILE A N 1
ATOM 639 C CA . ILE A 1 80 ? -6.307 -3.545 10.948 1.00 95.12 80 ILE A CA 1
ATOM 640 C C . ILE A 1 80 ? -4.823 -3.661 10.570 1.00 95.12 80 ILE A C 1
ATOM 642 O O . ILE A 1 80 ? -4.283 -2.783 9.905 1.00 95.12 80 ILE A O 1
ATOM 646 N N . GLU A 1 81 ? -4.163 -4.751 10.951 1.00 96.50 81 GLU A N 1
ATOM 647 C CA . GLU A 1 81 ? -2.761 -5.008 10.593 1.00 96.50 81 GLU A CA 1
ATOM 648 C C . GLU A 1 81 ? -2.629 -5.229 9.082 1.00 96.50 81 GLU A C 1
ATOM 650 O O . GLU A 1 81 ? -1.741 -4.683 8.430 1.00 96.50 81 GLU A O 1
ATOM 655 N N . ARG A 1 82 ? -3.574 -5.977 8.507 1.00 97.44 82 ARG A N 1
ATOM 656 C CA . ARG A 1 82 ? -3.692 -6.203 7.067 1.00 97.44 82 ARG A CA 1
ATOM 657 C C . ARG A 1 82 ? -3.932 -4.897 6.313 1.00 97.44 82 ARG A C 1
ATOM 659 O O . ARG A 1 82 ? -3.291 -4.682 5.292 1.00 97.44 82 ARG A O 1
ATOM 666 N N . PHE A 1 83 ? -4.773 -4.004 6.835 1.00 96.50 83 PHE A N 1
ATOM 667 C CA . PHE A 1 83 ? -4.950 -2.660 6.280 1.00 96.50 83 PHE A CA 1
ATOM 668 C C . PHE A 1 83 ? -3.634 -1.873 6.255 1.00 96.50 83 PHE A C 1
ATOM 670 O O . PHE A 1 83 ? -3.272 -1.339 5.210 1.00 96.50 83 PHE A O 1
ATOM 677 N N . ASP A 1 84 ? -2.876 -1.868 7.357 1.00 95.81 84 ASP A N 1
ATOM 678 C CA . ASP A 1 84 ? -1.593 -1.157 7.429 1.00 95.81 84 ASP A CA 1
ATOM 679 C C . ASP A 1 84 ? -0.568 -1.700 6.404 1.00 95.81 84 ASP A C 1
ATOM 681 O O . ASP A 1 84 ? 0.188 -0.925 5.811 1.00 95.81 84 ASP A O 1
ATOM 685 N N . VAL A 1 85 ? -0.555 -3.020 6.163 1.00 97.69 85 VAL A N 1
ATOM 686 C CA . VAL A 1 85 ? 0.301 -3.665 5.145 1.00 97.69 85 VAL A CA 1
ATOM 687 C C . VAL A 1 85 ? -0.152 -3.320 3.729 1.00 97.69 85 VAL A C 1
ATOM 689 O O . VAL A 1 85 ? 0.688 -3.010 2.883 1.00 97.69 85 VAL A O 1
ATOM 692 N N . LEU A 1 86 ? -1.461 -3.343 3.463 1.00 97.69 86 LEU A N 1
ATOM 693 C CA . LEU A 1 86 ? -2.021 -2.978 2.160 1.00 97.69 86 LEU A CA 1
ATOM 694 C C . LEU A 1 86 ? -1.686 -1.527 1.805 1.00 97.69 86 LEU A C 1
ATOM 696 O O . LEU A 1 86 ? -1.185 -1.259 0.714 1.00 97.69 86 LEU A O 1
ATOM 700 N N . GLU A 1 87 ? -1.867 -0.606 2.748 1.00 95.94 87 GLU A N 1
ATOM 701 C CA . GLU A 1 87 ? -1.496 0.798 2.567 1.00 95.94 87 GLU A CA 1
ATOM 702 C C . GLU A 1 87 ? 0.006 0.952 2.281 1.00 95.94 87 GLU A C 1
ATOM 704 O O . GLU A 1 87 ? 0.397 1.734 1.418 1.00 95.94 87 GLU A O 1
ATOM 709 N N . ALA A 1 88 ? 0.867 0.159 2.923 1.00 96.62 88 ALA A N 1
ATOM 710 C CA . ALA A 1 88 ? 2.300 0.191 2.647 1.00 96.62 88 ALA A CA 1
ATOM 711 C C . ALA A 1 88 ? 2.685 -0.439 1.289 1.00 96.62 88 ALA A C 1
ATOM 713 O O . ALA A 1 88 ? 3.654 0.003 0.677 1.00 96.62 88 ALA A O 1
ATOM 714 N N . ILE A 1 89 ? 1.969 -1.452 0.789 1.00 97.38 89 ILE A N 1
ATOM 715 C CA . ILE A 1 89 ? 2.360 -2.179 -0.436 1.00 97.38 89 ILE A CA 1
ATOM 716 C C . ILE A 1 89 ? 1.762 -1.589 -1.724 1.00 97.38 89 ILE A C 1
ATOM 718 O O . ILE A 1 89 ? 2.349 -1.746 -2.794 1.00 97.38 89 ILE A O 1
ATOM 722 N N . ILE A 1 90 ? 0.625 -0.885 -1.648 1.00 98.06 90 ILE A N 1
ATOM 723 C CA . ILE A 1 90 ? -0.064 -0.291 -2.811 1.00 98.06 90 ILE A CA 1
ATOM 724 C C . ILE A 1 90 ? 0.864 0.606 -3.660 1.00 98.06 90 ILE A C 1
ATOM 726 O O . ILE A 1 90 ? 0.955 0.367 -4.871 1.00 98.06 90 ILE A O 1
ATOM 730 N N . PRO A 1 91 ? 1.608 1.575 -3.082 1.00 97.44 91 PRO A N 1
ATOM 731 C CA . PRO A 1 91 ? 2.561 2.387 -3.842 1.00 97.44 91 PRO A CA 1
ATOM 732 C C . PRO A 1 91 ? 3.613 1.539 -4.560 1.00 97.44 91 PRO A C 1
ATOM 734 O O . PRO A 1 91 ? 3.974 1.811 -5.703 1.00 97.44 91 PRO A O 1
ATOM 737 N N . ALA A 1 92 ? 4.069 0.469 -3.907 1.00 97.94 92 ALA A N 1
ATOM 738 C CA . ALA A 1 92 ? 5.107 -0.404 -4.425 1.00 97.94 92 ALA A CA 1
ATOM 739 C C . ALA A 1 92 ? 4.618 -1.246 -5.612 1.00 97.94 92 ALA A C 1
ATOM 741 O O . ALA A 1 92 ? 5.328 -1.395 -6.611 1.00 97.94 92 ALA A O 1
ATOM 742 N N . TYR A 1 93 ? 3.384 -1.756 -5.555 1.00 98.44 93 TYR A N 1
ATOM 743 C CA . TYR A 1 93 ? 2.779 -2.433 -6.702 1.00 98.44 93 TYR A CA 1
ATOM 744 C C . TYR A 1 93 ? 2.551 -1.487 -7.874 1.00 98.44 93 TYR A C 1
ATOM 746 O O . TYR A 1 93 ? 2.802 -1.870 -9.016 1.00 98.44 93 TYR A O 1
ATOM 754 N N . PHE A 1 94 ? 2.138 -0.247 -7.610 1.00 98.12 94 PHE A N 1
ATOM 755 C CA . PHE A 1 94 ? 2.034 0.760 -8.660 1.00 98.12 94 PHE A CA 1
ATOM 756 C C . PHE A 1 94 ? 3.396 1.055 -9.304 1.00 98.12 94 PHE A C 1
ATOM 758 O O . PHE A 1 94 ? 3.525 0.968 -10.523 1.00 98.12 94 PHE A O 1
ATOM 765 N N . GLY A 1 95 ? 4.421 1.337 -8.495 1.00 97.12 95 GLY A N 1
ATOM 766 C CA . GLY A 1 95 ? 5.766 1.674 -8.968 1.00 97.12 95 GLY A CA 1
ATOM 767 C C . GLY A 1 95 ? 6.510 0.521 -9.651 1.00 97.12 95 GLY A C 1
ATOM 768 O O . GLY A 1 95 ? 7.441 0.751 -10.417 1.00 97.12 95 GLY A O 1
ATOM 769 N N . THR A 1 96 ? 6.081 -0.724 -9.428 1.00 97.75 96 THR A N 1
ATOM 770 C CA . THR A 1 96 ? 6.568 -1.915 -10.154 1.00 97.75 96 THR A CA 1
ATOM 771 C C . THR A 1 96 ? 5.652 -2.342 -11.306 1.00 97.75 96 THR A C 1
ATOM 773 O O . THR A 1 96 ? 5.820 -3.431 -11.853 1.00 97.75 96 THR A O 1
ATOM 776 N N . CYS A 1 97 ? 4.684 -1.500 -11.682 1.00 97.62 97 CYS A N 1
ATOM 777 C CA . CYS A 1 97 ? 3.714 -1.734 -12.755 1.00 97.62 97 CYS A CA 1
ATOM 778 C C . CYS A 1 97 ? 2.850 -3.001 -12.582 1.00 97.62 97 CYS A C 1
ATOM 780 O O . CYS A 1 97 ? 2.262 -3.499 -13.541 1.00 97.62 97 CYS A O 1
ATOM 782 N N . LYS A 1 98 ? 2.723 -3.522 -11.355 1.00 97.88 98 LYS A N 1
ATOM 783 C CA . LYS A 1 98 ? 1.849 -4.653 -10.998 1.00 97.88 98 LYS A CA 1
ATOM 784 C C . LYS A 1 98 ? 0.405 -4.162 -10.779 1.00 97.88 98 LYS A C 1
ATOM 786 O O . LYS A 1 98 ? -0.164 -4.313 -9.698 1.00 97.88 98 LYS A O 1
ATOM 791 N N . TYR A 1 99 ? -0.189 -3.542 -11.799 1.00 98.00 99 TYR A N 1
ATOM 792 C CA . TYR A 1 99 ? -1.441 -2.776 -11.688 1.00 98.00 99 TYR A CA 1
ATOM 793 C C . TYR A 1 99 ? -2.669 -3.593 -11.264 1.00 98.00 99 TYR A C 1
ATOM 795 O O . TYR A 1 99 ? -3.439 -3.134 -10.422 1.00 98.00 99 TYR A O 1
ATOM 803 N N . ASP A 1 100 ? -2.827 -4.821 -11.761 1.00 98.06 100 ASP A N 1
ATOM 804 C CA . ASP A 1 100 ? -3.947 -5.683 -11.356 1.00 98.06 100 ASP A CA 1
ATOM 805 C C . ASP A 1 100 ? -3.898 -6.040 -9.869 1.00 98.06 100 ASP A C 1
ATOM 807 O O . ASP A 1 100 ? -4.923 -6.062 -9.187 1.00 98.06 100 ASP A O 1
ATOM 811 N N . ILE A 1 101 ? -2.697 -6.312 -9.352 1.00 97.44 101 ILE A N 1
ATOM 812 C CA . ILE A 1 101 ? -2.494 -6.621 -7.934 1.00 97.44 101 ILE A CA 1
ATOM 813 C C . ILE A 1 101 ? -2.695 -5.353 -7.103 1.00 97.44 101 ILE A C 1
ATOM 815 O O . ILE A 1 101 ? -3.370 -5.409 -6.079 1.00 97.44 101 ILE A O 1
ATOM 819 N N . CYS A 1 102 ? -2.202 -4.207 -7.584 1.00 98.19 102 CYS A N 1
ATOM 820 C CA . CYS A 1 102 ? -2.450 -2.906 -6.968 1.00 98.19 102 CYS A CA 1
ATOM 821 C C . CYS A 1 102 ? -3.954 -2.662 -6.764 1.00 98.19 102 CYS A C 1
ATOM 823 O O . CYS A 1 102 ? -4.370 -2.406 -5.637 1.00 98.19 102 CYS A O 1
ATOM 825 N N . LEU A 1 103 ? -4.780 -2.836 -7.807 1.00 98.25 103 LEU A N 1
ATOM 826 C CA . LEU A 1 103 ? -6.237 -2.672 -7.708 1.00 98.25 103 LEU A CA 1
ATOM 827 C C . LEU A 1 103 ? -6.881 -3.665 -6.735 1.00 98.25 103 LEU A C 1
ATOM 829 O O . LEU A 1 103 ? -7.745 -3.266 -5.960 1.00 98.25 103 LEU A O 1
ATOM 833 N N . LYS A 1 104 ? -6.451 -4.934 -6.724 1.00 97.94 104 LYS A N 1
ATOM 834 C CA . LYS A 1 104 ? -6.960 -5.933 -5.766 1.00 97.94 104 LYS A CA 1
ATOM 835 C C . LYS A 1 104 ? -6.662 -5.544 -4.319 1.00 97.94 104 LYS A C 1
ATOM 837 O O . LYS A 1 104 ? -7.566 -5.573 -3.490 1.00 97.94 104 LYS A O 1
ATOM 842 N N . CYS A 1 105 ? -5.427 -5.132 -4.031 1.00 97.75 105 CYS A N 1
ATOM 843 C CA . CYS A 1 105 ? -5.036 -4.641 -2.708 1.00 97.75 105 CYS A CA 1
ATOM 844 C C . CYS A 1 105 ? -5.835 -3.399 -2.306 1.00 97.75 105 CYS A C 1
ATOM 846 O O . CYS A 1 105 ? -6.237 -3.255 -1.156 1.00 97.75 105 CYS A O 1
ATOM 848 N N . CYS A 1 106 ? -6.098 -2.530 -3.274 1.00 97.81 106 CYS A N 1
ATOM 849 C CA . CYS A 1 106 ? -6.936 -1.358 -3.120 1.00 97.81 106 CYS A CA 1
ATOM 850 C C . CYS A 1 106 ? -8.369 -1.711 -2.688 1.00 97.81 106 CYS A C 1
ATOM 852 O O . CYS A 1 106 ? -8.873 -1.191 -1.695 1.00 97.81 106 CYS A O 1
ATOM 854 N N . GLU A 1 107 ? -9.013 -2.632 -3.406 1.00 97.56 107 GLU A N 1
ATOM 855 C CA . GLU A 1 107 ? -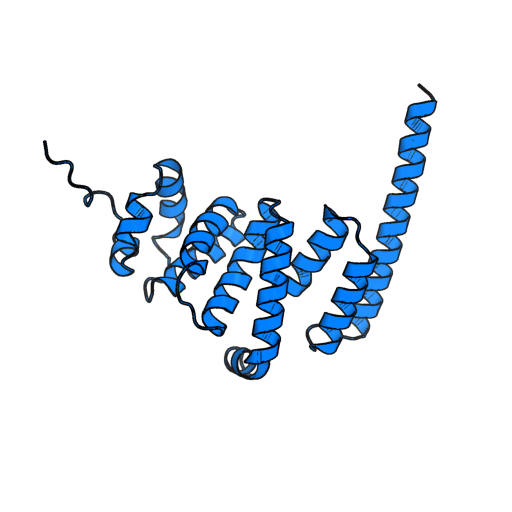10.368 -3.096 -3.098 1.00 97.56 107 GLU A CA 1
ATOM 856 C C . GLU A 1 107 ? -10.457 -3.767 -1.725 1.00 97.56 107 GLU A C 1
ATOM 858 O O . GLU A 1 107 ? -11.376 -3.496 -0.946 1.00 97.56 107 GLU A O 1
ATOM 863 N N . GLU A 1 108 ? -9.474 -4.605 -1.396 1.00 97.31 108 GLU A N 1
ATOM 864 C CA . GLU A 1 108 ? -9.368 -5.238 -0.082 1.00 97.31 108 GLU A CA 1
ATOM 865 C C . GLU A 1 108 ? -9.205 -4.189 1.027 1.00 97.31 108 GLU A C 1
ATOM 867 O O . GLU A 1 108 ? -9.938 -4.219 2.019 1.00 97.31 108 GLU A O 1
ATOM 872 N N . GLY A 1 109 ? -8.310 -3.217 0.827 1.00 96.81 109 GLY A N 1
ATOM 873 C CA . GLY A 1 109 ? -8.051 -2.132 1.769 1.00 96.81 109 GLY A CA 1
ATOM 874 C C . GLY A 1 109 ? -9.291 -1.277 2.024 1.00 96.81 109 GLY A C 1
ATOM 875 O O . GLY A 1 109 ? -9.629 -1.023 3.178 1.00 96.81 109 GLY A O 1
ATOM 876 N N . LEU A 1 110 ? -10.030 -0.911 0.973 1.00 96.44 110 LEU A N 1
ATOM 877 C CA . LEU A 1 110 ? -11.290 -0.168 1.092 1.00 96.44 110 LEU A CA 1
ATOM 878 C C . LEU A 1 110 ? -12.371 -0.972 1.825 1.00 96.44 110 LEU A C 1
ATOM 880 O O . LEU A 1 110 ? -13.085 -0.420 2.661 1.00 96.44 110 LEU A O 1
ATOM 884 N N . SER A 1 111 ? -12.482 -2.275 1.552 1.00 96.88 111 SER A N 1
ATOM 885 C CA . SER A 1 111 ? -13.414 -3.164 2.259 1.00 96.88 111 SER A CA 1
ATOM 886 C C . SER A 1 111 ? -13.087 -3.252 3.754 1.00 96.88 111 SER A C 1
ATOM 888 O O . SER A 1 111 ? -13.989 -3.196 4.595 1.00 96.88 111 SER A O 1
ATOM 890 N N . ILE A 1 112 ? -11.803 -3.361 4.107 1.00 96.69 112 ILE A N 1
ATOM 891 C CA . ILE A 1 112 ? -11.369 -3.367 5.507 1.00 96.69 112 ILE A CA 1
ATOM 892 C C . ILE A 1 112 ? -11.639 -2.009 6.160 1.00 96.69 112 ILE A C 1
ATOM 894 O O . ILE A 1 112 ? -12.216 -1.972 7.248 1.00 96.69 112 ILE A O 1
ATOM 898 N N . LEU A 1 113 ? -11.280 -0.911 5.492 1.00 95.44 113 LEU A N 1
ATOM 899 C CA . LEU A 1 113 ? -11.520 0.450 5.966 1.00 95.44 113 LEU A CA 1
ATOM 900 C C . LEU A 1 113 ? -12.997 0.675 6.285 1.00 95.44 113 LEU A C 1
ATOM 902 O O . LEU A 1 113 ? -13.328 1.144 7.369 1.00 95.44 113 LEU A O 1
ATOM 906 N N . GLN A 1 114 ? -13.890 0.289 5.372 1.00 94.69 114 GLN A N 1
ATOM 907 C CA . GLN A 1 114 ? -15.328 0.466 5.545 1.00 94.69 114 GLN A CA 1
ATOM 908 C C . GLN A 1 114 ? -15.861 -0.287 6.770 1.00 94.69 114 GLN A C 1
ATOM 910 O O . GLN A 1 114 ? -16.667 0.250 7.526 1.00 94.69 114 GLN A O 1
ATOM 915 N N . LYS A 1 115 ? -15.388 -1.517 6.995 1.00 96.75 115 LYS A N 1
ATOM 916 C CA . LYS A 1 115 ? -15.819 -2.356 8.124 1.00 96.75 115 LYS A CA 1
ATOM 917 C C . LYS A 1 115 ? -15.241 -1.915 9.468 1.00 96.75 115 LYS A C 1
ATOM 919 O O . LYS A 1 115 ? -15.839 -2.207 10.496 1.00 96.75 115 LYS A O 1
ATOM 924 N N . ASN A 1 116 ? -14.095 -1.234 9.468 1.00 96.31 116 ASN A N 1
ATOM 925 C CA . ASN A 1 116 ? -13.343 -0.898 10.682 1.00 96.31 116 ASN A CA 1
ATOM 926 C C . ASN A 1 116 ? -13.116 0.615 10.835 1.00 96.31 116 ASN A C 1
ATOM 928 O O . ASN A 1 116 ? -12.157 1.057 11.469 1.00 96.31 116 ASN A O 1
ATOM 932 N N . MET A 1 117 ? -13.995 1.421 10.242 1.00 94.00 117 MET A N 1
ATOM 933 C CA . MET A 1 117 ? -13.785 2.857 10.079 1.00 94.00 117 MET A CA 1
ATOM 934 C C . MET A 1 117 ? -13.598 3.596 11.407 1.00 94.00 117 MET A C 1
ATOM 936 O O . MET A 1 117 ? -12.706 4.431 11.530 1.00 94.00 117 MET A O 1
ATOM 940 N N . GLU A 1 118 ? -14.401 3.261 12.415 1.00 93.88 118 GLU A N 1
ATOM 941 C CA . GLU A 1 118 ? -14.337 3.900 13.733 1.00 93.88 118 GLU A CA 1
ATOM 942 C C . GLU A 1 118 ? -13.044 3.569 14.485 1.00 93.88 118 GLU A C 1
ATOM 944 O O . GLU A 1 118 ? -12.460 4.435 15.137 1.00 93.88 118 GLU A O 1
ATOM 949 N N . GLU A 1 119 ? -12.538 2.342 14.354 1.00 94.50 119 GLU A N 1
ATOM 950 C CA . GLU A 1 119 ? -11.251 1.961 14.939 1.00 94.50 119 GLU A CA 1
ATOM 951 C C . GLU A 1 119 ? -10.095 2.712 14.267 1.00 94.50 119 GLU A C 1
ATOM 953 O O . GLU A 1 119 ? -9.217 3.247 14.949 1.00 94.50 119 GLU A O 1
ATOM 958 N N . ILE A 1 120 ? -10.135 2.830 12.938 1.00 92.88 120 ILE A N 1
ATOM 959 C CA . ILE A 1 120 ? -9.133 3.564 12.157 1.00 92.88 120 ILE A CA 1
ATOM 960 C C . ILE A 1 120 ? -9.151 5.056 12.510 1.00 92.88 120 ILE A C 1
ATOM 962 O O . ILE A 1 120 ? -8.094 5.637 12.759 1.00 92.88 120 ILE A O 1
ATOM 966 N N . LYS A 1 121 ? -10.336 5.668 12.635 1.00 93.69 121 LYS A N 1
ATOM 967 C CA . LYS A 1 121 ? -10.474 7.050 13.119 1.00 93.69 121 LYS A CA 1
ATOM 968 C C . LYS A 1 121 ? -9.902 7.216 14.520 1.00 93.69 121 LYS A C 1
ATOM 970 O O . LYS A 1 121 ? -9.153 8.154 14.777 1.00 93.69 121 LYS A O 1
ATOM 975 N N . LYS A 1 122 ? -10.205 6.293 15.437 1.00 93.94 122 LYS A N 1
ATOM 976 C CA . LYS A 1 122 ? -9.704 6.343 16.817 1.00 93.94 122 LYS A CA 1
ATOM 977 C C . LYS A 1 122 ? -8.175 6.288 16.880 1.00 93.94 122 LYS A C 1
ATOM 979 O O . LYS A 1 122 ? -7.588 7.008 17.685 1.00 93.94 122 LYS A O 1
ATOM 984 N N . ARG A 1 123 ? -7.527 5.484 16.026 1.00 91.94 123 ARG A N 1
ATOM 985 C CA . ARG A 1 123 ? -6.056 5.453 15.888 1.00 91.94 123 ARG A CA 1
ATOM 986 C C . ARG A 1 123 ? -5.480 6.778 15.378 1.00 91.94 123 ARG A C 1
ATOM 988 O O . ARG A 1 123 ? -4.317 7.062 15.643 1.00 91.94 123 ARG A O 1
ATOM 995 N N . ASN A 1 124 ? -6.284 7.578 14.684 1.00 90.94 124 ASN A N 1
ATOM 996 C CA . ASN A 1 124 ? -5.886 8.825 14.043 1.00 90.94 124 ASN A CA 1
ATOM 997 C C . ASN A 1 124 ? -6.635 10.042 14.631 1.00 90.94 124 ASN A C 1
ATOM 999 O O . ASN A 1 124 ? -7.229 10.858 13.926 1.00 90.94 124 ASN A O 1
ATOM 1003 N N . SER A 1 125 ? -6.623 10.156 15.964 1.00 90.06 125 SER A N 1
ATOM 1004 C CA . SER A 1 125 ? -7.159 11.311 16.710 1.00 90.06 125 SER A CA 1
ATOM 1005 C C . SER A 1 125 ? -8.635 11.635 16.431 1.00 90.06 125 SER A C 1
ATOM 1007 O O . SER A 1 125 ? -9.050 12.789 16.510 1.00 90.06 125 SER A O 1
ATOM 1009 N N . GLY A 1 126 ? -9.435 10.618 16.107 1.00 89.31 126 GLY A N 1
ATOM 1010 C CA . GLY A 1 126 ? -10.866 10.740 15.814 1.00 89.31 126 GLY A CA 1
ATOM 1011 C C . GLY A 1 126 ? -11.197 11.047 14.350 1.00 89.31 126 GLY A C 1
ATOM 1012 O O . GLY A 1 126 ? -12.374 11.072 14.001 1.00 89.31 126 GLY A O 1
ATOM 1013 N N . ASN A 1 127 ? -10.195 11.222 13.486 1.00 89.31 127 ASN A N 1
ATOM 1014 C CA . ASN A 1 127 ? -10.376 11.559 12.075 1.00 89.31 127 ASN A CA 1
ATOM 1015 C C . ASN A 1 127 ? -9.867 10.442 11.170 1.00 89.31 127 ASN A C 1
ATOM 1017 O O . ASN A 1 127 ? -8.979 9.682 11.548 1.00 89.31 127 ASN A O 1
ATOM 1021 N N . LEU A 1 128 ? -10.381 10.352 9.943 1.00 88.25 128 LEU A N 1
ATOM 1022 C CA . LEU A 1 128 ? -9.778 9.465 8.949 1.00 88.25 128 LEU A CA 1
ATOM 1023 C C . LEU A 1 128 ? -8.346 9.924 8.626 1.00 88.25 128 LEU A C 1
ATOM 1025 O O . LEU A 1 128 ? -8.088 11.131 8.650 1.00 88.25 128 LEU A O 1
ATOM 1029 N N . PRO A 1 129 ? -7.416 8.994 8.337 1.00 87.25 129 PRO A N 1
ATOM 1030 C CA . PRO A 1 129 ? -6.093 9.351 7.848 1.00 87.25 129 PRO A CA 1
ATOM 1031 C C . PRO A 1 129 ? -6.202 10.286 6.644 1.00 87.25 129 PRO A C 1
ATOM 1033 O O . PRO A 1 129 ? -6.949 10.014 5.705 1.00 87.25 129 PRO A O 1
ATOM 1036 N N . GLU A 1 130 ? -5.445 11.383 6.668 1.00 83.06 130 GLU A N 1
ATOM 1037 C CA . GLU A 1 130 ? -5.429 12.359 5.570 1.00 83.06 130 GLU A CA 1
ATOM 1038 C C . GLU A 1 130 ? -4.997 11.704 4.247 1.00 83.06 130 GLU A C 1
ATOM 1040 O O . GLU A 1 130 ? -5.509 12.017 3.164 1.00 83.06 130 GLU A O 1
ATOM 1045 N N . SER A 1 131 ? -4.072 10.750 4.360 1.00 84.75 131 SER A N 1
ATOM 1046 C CA . SER A 1 131 ? -3.593 9.918 3.270 1.00 84.75 131 SER A CA 1
ATOM 1047 C C . SER A 1 131 ? -4.127 8.498 3.418 1.00 84.75 131 SER A C 1
ATOM 1049 O O . SER A 1 131 ? -3.798 7.800 4.375 1.00 84.75 131 SER A O 1
ATOM 1051 N N . ILE A 1 132 ? -4.936 8.091 2.441 1.00 92.75 132 ILE A N 1
ATOM 1052 C CA . ILE A 1 132 ? -5.304 6.699 2.180 1.00 92.75 132 ILE A CA 1
ATOM 1053 C C . ILE A 1 132 ? -4.780 6.390 0.784 1.00 92.75 132 ILE A C 1
ATOM 1055 O O . ILE A 1 132 ? -5.233 6.988 -0.198 1.00 92.75 132 ILE A O 1
ATOM 1059 N N . MET A 1 133 ? -3.811 5.486 0.682 1.00 93.56 133 MET A N 1
ATOM 1060 C CA . MET A 1 133 ? -3.068 5.223 -0.549 1.00 93.56 133 MET A CA 1
ATOM 1061 C C . MET A 1 133 ? -4.009 4.820 -1.673 1.00 93.56 133 MET A C 1
ATOM 1063 O O . MET A 1 133 ? -3.911 5.343 -2.788 1.00 93.56 133 MET A O 1
ATOM 1067 N N . CYS A 1 134 ? -4.992 3.971 -1.371 1.00 93.00 134 CYS A N 1
ATOM 1068 C CA . CYS A 1 134 ? -5.915 3.524 -2.398 1.00 93.00 134 CYS A CA 1
ATOM 1069 C C . CYS A 1 134 ? -6.685 4.667 -3.093 1.00 93.00 134 CYS A C 1
ATOM 1071 O O . CYS A 1 134 ? -6.890 4.618 -4.308 1.00 93.00 134 CYS A O 1
ATOM 1073 N N . ARG A 1 135 ? -7.019 5.747 -2.368 1.00 93.00 135 ARG A N 1
ATOM 1074 C CA . ARG A 1 135 ? -7.747 6.918 -2.899 1.00 93.00 135 ARG A CA 1
ATOM 1075 C C . ARG A 1 135 ? -7.070 7.535 -4.127 1.00 93.00 135 ARG A C 1
ATOM 1077 O O . ARG A 1 135 ? -7.737 8.028 -5.038 1.00 93.00 135 ARG A O 1
ATOM 1084 N N . ASN A 1 136 ? -5.738 7.529 -4.152 1.00 90.94 136 ASN A N 1
ATOM 1085 C CA . ASN A 1 136 ? -4.956 8.119 -5.236 1.00 90.94 136 ASN A CA 1
ATOM 1086 C C . ASN A 1 136 ? -4.491 7.055 -6.231 1.00 90.94 136 ASN A C 1
ATOM 1088 O O . ASN A 1 136 ? -4.677 7.218 -7.437 1.00 90.94 136 ASN A O 1
ATOM 1092 N N . TYR A 1 137 ? -3.942 5.943 -5.740 1.00 96.44 137 TYR A N 1
ATOM 1093 C CA . TYR A 1 137 ? -3.360 4.921 -6.607 1.00 96.44 137 TYR A CA 1
ATOM 1094 C C . TYR A 1 137 ? -4.403 4.178 -7.449 1.00 96.44 137 TYR A C 1
ATOM 1096 O O . TYR A 1 137 ? -4.105 3.854 -8.597 1.00 96.44 137 TYR A O 1
ATOM 1104 N N . MET A 1 138 ? -5.637 3.986 -6.961 1.00 97.56 138 MET A N 1
ATOM 1105 C CA . MET A 1 138 ? -6.713 3.411 -7.779 1.00 97.56 138 MET A CA 1
ATOM 1106 C C . MET A 1 138 ? -6.991 4.268 -9.019 1.00 97.56 138 MET A C 1
ATOM 1108 O O . MET A 1 138 ? -7.015 3.751 -10.133 1.00 97.56 138 MET A O 1
ATOM 1112 N N . ILE A 1 139 ? -7.139 5.584 -8.840 1.00 96.94 139 ILE A N 1
ATOM 1113 C CA . ILE A 1 139 ? -7.387 6.521 -9.944 1.00 96.94 139 ILE A CA 1
ATOM 1114 C C . ILE A 1 139 ? -6.192 6.559 -10.900 1.00 96.94 139 ILE A C 1
ATOM 1116 O O . ILE A 1 139 ? -6.376 6.521 -12.117 1.00 96.94 139 ILE A O 1
ATOM 1120 N N . ASN A 1 140 ? -4.969 6.563 -10.360 1.00 96.25 140 ASN A N 1
ATOM 1121 C CA . ASN A 1 140 ? -3.750 6.542 -11.167 1.00 96.25 140 ASN A CA 1
ATOM 1122 C C . ASN A 1 140 ? -3.667 5.290 -12.046 1.00 96.25 140 ASN A C 1
ATOM 1124 O O . ASN A 1 140 ? -3.279 5.394 -13.207 1.00 96.25 140 ASN A O 1
ATOM 1128 N N . VAL A 1 141 ? -4.049 4.118 -11.530 1.00 97.88 141 VAL A N 1
ATOM 1129 C CA . VAL A 1 141 ? -4.101 2.892 -12.337 1.00 97.88 141 VAL A CA 1
ATOM 1130 C C . VAL A 1 141 ? -5.201 2.982 -13.392 1.00 97.88 141 VAL A C 1
ATOM 1132 O O . VAL A 1 141 ? -4.923 2.788 -14.575 1.00 97.88 141 VAL A O 1
ATOM 1135 N N . LEU A 1 142 ? -6.434 3.298 -12.986 1.00 97.88 142 LEU A N 1
ATOM 1136 C CA . LEU A 1 142 ? -7.585 3.304 -13.892 1.00 97.88 142 LEU A CA 1
ATOM 1137 C C . LEU A 1 142 ? -7.369 4.268 -15.063 1.00 97.88 142 LEU A C 1
ATOM 1139 O O . LEU A 1 142 ? -7.551 3.881 -16.212 1.00 97.88 142 LEU A O 1
ATOM 1143 N N . ILE A 1 143 ? -6.886 5.483 -14.805 1.00 95.06 143 ILE A N 1
ATOM 1144 C CA . ILE A 1 143 ? -6.665 6.485 -15.856 1.00 95.06 143 ILE A CA 1
ATOM 1145 C C . ILE A 1 143 ? -5.310 6.315 -16.532 1.00 95.06 143 ILE A C 1
ATOM 1147 O O . ILE A 1 143 ? -5.229 6.306 -17.760 1.00 95.06 143 ILE A O 1
ATOM 1151 N N . GLY A 1 144 ? -4.240 6.224 -15.743 1.00 92.19 144 GLY A N 1
ATOM 1152 C CA . GLY A 1 144 ? -2.870 6.264 -16.245 1.00 92.19 144 GLY A CA 1
ATOM 1153 C C . GLY A 1 144 ? -2.488 5.000 -17.006 1.00 92.19 144 GLY A C 1
ATOM 1154 O O . GLY A 1 144 ? -1.918 5.098 -18.094 1.00 92.19 144 GLY A O 1
ATOM 1155 N N . ALA A 1 145 ? -2.844 3.831 -16.466 1.00 94.06 145 ALA A N 1
ATOM 1156 C CA . ALA A 1 145 ? -2.524 2.545 -17.077 1.00 94.06 145 ALA A CA 1
ATOM 1157 C C . ALA A 1 145 ? -3.643 2.044 -18.000 1.00 94.06 145 ALA A C 1
ATOM 1159 O O . ALA A 1 145 ? -3.355 1.586 -19.105 1.00 94.06 145 ALA A O 1
ATOM 1160 N N . TYR A 1 146 ? -4.910 2.128 -17.575 1.00 95.69 146 TYR A N 1
ATOM 1161 C CA . TYR A 1 146 ? -6.020 1.465 -18.280 1.00 95.69 146 TYR A CA 1
ATOM 1162 C C . TYR A 1 146 ? -6.875 2.376 -19.162 1.00 95.69 146 TYR A C 1
ATOM 1164 O O . TYR A 1 146 ? -7.629 1.863 -19.984 1.00 95.69 146 TYR A O 1
ATOM 1172 N N . ASN A 1 147 ? -6.735 3.703 -19.070 1.00 93.81 147 ASN A N 1
ATOM 1173 C CA . ASN A 1 147 ? -7.618 4.666 -19.749 1.00 93.81 147 ASN A CA 1
ATOM 1174 C C . ASN A 1 147 ? -9.113 4.457 -19.439 1.00 93.81 147 ASN A C 1
ATOM 1176 O O . ASN A 1 147 ? -9.980 4.800 -20.244 1.00 93.81 147 ASN A O 1
ATOM 1180 N N . ASP A 1 148 ? -9.420 3.898 -18.274 1.00 96.12 148 ASP A N 1
ATOM 1181 C CA . ASP A 1 148 ? -10.764 3.554 -17.832 1.00 96.12 148 ASP A CA 1
ATOM 1182 C C . ASP A 1 148 ? -11.351 4.695 -16.992 1.00 96.12 148 ASP A C 1
ATOM 1184 O O . ASP A 1 148 ? -11.401 4.663 -15.760 1.00 96.12 148 ASP A O 1
ATOM 1188 N N . TYR A 1 149 ? -11.723 5.767 -17.691 1.00 94.94 149 TYR A N 1
ATOM 1189 C CA . TYR A 1 149 ? -12.266 6.981 -17.080 1.00 94.94 149 TYR A CA 1
ATOM 1190 C C . TYR A 1 149 ? -13.604 6.729 -16.380 1.00 94.94 149 TYR A C 1
ATOM 1192 O O . TYR A 1 149 ? -13.858 7.321 -15.337 1.00 94.94 149 TYR A O 1
ATOM 1200 N N . ASP A 1 150 ? -14.432 5.828 -16.911 1.00 96.00 150 ASP A N 1
ATOM 1201 C CA . ASP A 1 150 ? -15.767 5.572 -16.369 1.00 96.00 150 ASP A CA 1
ATOM 1202 C C . ASP A 1 150 ? -15.666 4.869 -15.006 1.00 96.00 150 ASP A C 1
ATOM 1204 O O . ASP A 1 150 ? -16.322 5.271 -14.043 1.00 96.00 150 ASP A O 1
ATOM 1208 N N . ARG A 1 151 ? -14.771 3.877 -14.866 1.00 96.81 151 ARG A N 1
ATOM 1209 C CA . ARG A 1 151 ? -14.486 3.281 -13.551 1.00 96.81 151 ARG A CA 1
ATOM 1210 C C . ARG A 1 151 ? -13.766 4.243 -12.617 1.00 96.81 151 ARG A C 1
ATOM 1212 O O . ARG A 1 151 ? -13.974 4.158 -11.410 1.00 96.81 151 ARG A O 1
ATOM 1219 N N . ALA A 1 152 ? -12.921 5.135 -13.137 1.00 97.12 152 ALA A N 1
ATOM 1220 C CA . ALA A 1 152 ? -12.263 6.144 -12.312 1.00 97.12 152 ALA A CA 1
ATOM 1221 C C . ALA A 1 152 ? -13.280 7.127 -11.711 1.00 97.12 152 ALA A C 1
ATOM 1223 O O . ALA A 1 152 ? -13.201 7.441 -10.527 1.00 97.12 152 ALA A O 1
ATOM 1224 N N . ASP A 1 153 ? -14.266 7.556 -12.497 1.00 97.50 153 ASP A N 1
ATOM 1225 C CA . ASP A 1 153 ? -15.354 8.420 -12.041 1.00 97.50 153 ASP A CA 1
ATOM 1226 C C . ASP A 1 153 ? -16.249 7.710 -11.015 1.00 97.50 153 ASP A C 1
ATOM 1228 O O . ASP A 1 153 ? -16.564 8.300 -9.982 1.00 97.50 153 ASP A O 1
ATOM 1232 N N . ALA A 1 154 ? -16.577 6.432 -11.236 1.00 97.25 154 ALA A N 1
ATOM 1233 C CA . ALA A 1 154 ? -17.319 5.623 -10.265 1.00 97.25 154 ALA A CA 1
ATOM 1234 C C . ALA A 1 154 ? -16.541 5.413 -8.950 1.00 97.25 154 ALA A C 1
ATOM 1236 O O . ALA A 1 154 ? -17.125 5.388 -7.866 1.00 97.25 154 ALA A O 1
ATOM 1237 N N . ALA A 1 155 ? -15.212 5.287 -9.021 1.00 97.38 155 ALA A N 1
ATOM 1238 C CA . ALA A 1 155 ? -14.367 5.209 -7.833 1.00 97.38 155 ALA A CA 1
ATOM 1239 C C . ALA A 1 155 ? -14.374 6.524 -7.035 1.00 97.38 155 ALA A C 1
ATOM 1241 O O . ALA A 1 155 ? -14.403 6.476 -5.807 1.00 97.38 155 ALA A O 1
ATOM 1242 N N . LEU A 1 156 ? -14.405 7.688 -7.701 1.00 97.31 156 LEU A N 1
ATOM 1243 C CA . LEU A 1 156 ? -14.560 8.980 -7.021 1.00 97.31 156 LEU A CA 1
ATOM 1244 C C . LEU A 1 156 ? -15.899 9.077 -6.281 1.00 97.31 156 LEU A C 1
ATOM 1246 O O . LEU A 1 156 ? -15.908 9.482 -5.122 1.00 97.31 156 LEU A O 1
ATOM 1250 N N . ASP A 1 157 ? -17.000 8.653 -6.905 1.00 97.31 157 ASP A N 1
ATOM 1251 C CA . ASP A 1 157 ? -18.314 8.640 -6.244 1.00 97.31 157 ASP A CA 1
ATOM 1252 C C . ASP A 1 157 ? -18.291 7.767 -4.988 1.00 97.31 157 ASP A C 1
ATOM 1254 O O . ASP A 1 157 ? -18.676 8.207 -3.906 1.00 97.31 157 ASP A O 1
ATOM 1258 N N . ARG A 1 158 ? -17.715 6.564 -5.090 1.00 96.38 158 ARG A N 1
ATOM 1259 C CA . ARG A 1 158 ? -17.537 5.674 -3.938 1.00 96.38 158 ARG A CA 1
ATOM 1260 C C . ARG A 1 158 ? -16.680 6.306 -2.839 1.00 96.38 158 ARG A C 1
ATOM 1262 O O . ARG A 1 158 ? -16.981 6.149 -1.659 1.00 96.38 158 ARG A O 1
ATOM 1269 N N . PHE A 1 159 ? -15.598 7.004 -3.188 1.00 95.94 159 PHE A N 1
ATOM 1270 C CA . PHE A 1 159 ? -14.760 7.683 -2.195 1.00 95.94 159 PHE A CA 1
ATOM 1271 C C . PHE A 1 159 ? -15.522 8.784 -1.459 1.00 95.94 159 PHE A C 1
ATOM 1273 O O . PHE A 1 159 ? -15.324 8.940 -0.256 1.00 95.94 159 PHE A O 1
ATOM 1280 N N . PHE A 1 160 ? -16.401 9.507 -2.147 1.00 95.62 160 PHE A N 1
ATOM 1281 C CA . PHE A 1 160 ? -17.273 10.498 -1.527 1.00 95.62 160 PHE A CA 1
ATOM 1282 C C . PHE A 1 160 ? -18.312 9.859 -0.603 1.00 95.62 160 PHE A C 1
ATOM 1284 O O . PHE A 1 160 ? -18.427 10.269 0.549 1.00 95.62 160 PHE A O 1
ATOM 1291 N N . GLU A 1 161 ? -18.987 8.795 -1.046 1.00 95.12 161 GLU A N 1
ATOM 1292 C CA . GLU A 1 161 ? -19.937 8.038 -0.213 1.00 95.12 161 GLU A CA 1
ATOM 1293 C C . GLU A 1 161 ? -19.287 7.489 1.067 1.00 95.12 161 GLU A C 1
ATOM 1295 O O . GLU A 1 161 ? -19.914 7.419 2.123 1.00 95.12 161 GLU A O 1
ATOM 1300 N N . MET A 1 162 ? -18.005 7.124 0.988 1.00 92.31 162 MET A N 1
ATOM 1301 C CA . MET A 1 162 ? -17.205 6.670 2.127 1.00 92.31 162 MET A CA 1
ATOM 1302 C C . MET A 1 162 ? -16.654 7.815 3.001 1.00 92.31 162 MET A C 1
ATOM 1304 O O . MET A 1 162 ? -16.024 7.542 4.023 1.00 92.31 162 MET A O 1
ATOM 1308 N N . GLY A 1 163 ? -16.854 9.079 2.616 1.00 91.69 163 GLY A N 1
ATOM 1309 C CA . GLY A 1 163 ? -16.345 10.257 3.325 1.00 91.69 163 GLY A CA 1
ATOM 1310 C C . GLY A 1 163 ? -14.833 10.479 3.186 1.00 91.69 163 GLY A C 1
ATOM 1311 O O . GLY A 1 163 ? -14.225 11.090 4.061 1.00 91.69 163 GLY A O 1
ATOM 1312 N N . LEU A 1 164 ? -14.205 9.956 2.125 1.00 92.62 164 LEU A N 1
ATOM 1313 C CA . LEU A 1 164 ? -12.752 10.042 1.890 1.00 92.62 164 LEU A CA 1
ATOM 1314 C C . LEU A 1 164 ? -12.328 11.289 1.101 1.00 92.62 164 LEU A C 1
ATOM 1316 O O . LEU A 1 164 ? -11.140 11.633 1.090 1.00 92.62 164 LEU A O 1
ATOM 1320 N N . ILE A 1 165 ? -13.278 11.904 0.396 1.00 93.38 165 ILE A N 1
ATOM 1321 C CA . ILE A 1 165 ? -13.134 13.147 -0.372 1.00 93.38 165 ILE A CA 1
ATOM 1322 C C . ILE A 1 165 ? -14.406 13.981 -0.243 1.00 93.38 165 ILE A C 1
ATOM 1324 O O . ILE A 1 165 ? -15.466 13.446 0.082 1.00 93.38 165 ILE A O 1
ATOM 1328 N N . SER A 1 166 ? -14.294 15.282 -0.498 1.00 94.38 166 SER A N 1
ATOM 1329 C CA . SER A 1 166 ? -15.443 16.187 -0.529 1.00 94.38 166 SER A CA 1
ATOM 1330 C C . SER A 1 166 ? -16.214 16.100 -1.853 1.00 94.38 166 SER A C 1
ATOM 1332 O O . SER A 1 166 ? -15.714 15.573 -2.847 1.00 94.38 166 SER A O 1
ATOM 1334 N N . GLU A 1 167 ? -17.431 16.645 -1.886 1.00 95.69 167 GLU A N 1
ATOM 1335 C CA . GLU A 1 167 ? -18.209 16.782 -3.128 1.00 95.69 167 GLU A CA 1
ATOM 1336 C C . GLU A 1 167 ? -17.492 17.694 -4.139 1.00 95.69 167 GLU A C 1
ATOM 1338 O O . GLU A 1 167 ? -17.420 17.380 -5.328 1.00 95.69 167 GLU A O 1
ATOM 1343 N N . GLU A 1 168 ? -16.870 18.776 -3.657 1.00 96.19 168 GLU A N 1
ATOM 1344 C CA . GLU A 1 168 ? -16.060 19.682 -4.479 1.00 96.19 168 GLU A CA 1
ATOM 1345 C C . GLU A 1 168 ? -14.885 18.941 -5.140 1.00 96.19 168 GLU A C 1
ATOM 1347 O O . GLU A 1 168 ? -14.635 19.112 -6.337 1.00 96.19 168 GLU A O 1
ATOM 1352 N N . ASP A 1 169 ? -14.216 18.047 -4.401 1.00 93.94 169 ASP A N 1
ATOM 1353 C CA . ASP A 1 169 ? -13.143 17.210 -4.945 1.00 93.94 169 ASP A CA 1
ATOM 1354 C C . ASP A 1 169 ? -13.650 16.266 -6.039 1.00 93.94 169 ASP A C 1
ATOM 1356 O O . ASP A 1 169 ? -12.969 16.084 -7.053 1.00 93.94 169 ASP A O 1
ATOM 1360 N N . VAL A 1 170 ? -14.829 15.656 -5.862 1.00 95.31 170 VAL A N 1
ATOM 1361 C CA . VAL A 1 170 ? -15.434 14.787 -6.886 1.00 95.31 170 VAL A CA 1
ATOM 1362 C C . VAL A 1 170 ? -15.652 15.577 -8.166 1.00 95.31 170 VAL A C 1
ATOM 1364 O O . VAL A 1 170 ? -15.194 15.160 -9.233 1.00 95.31 170 VAL A O 1
ATOM 1367 N N . GLU A 1 171 ? -16.314 16.731 -8.072 1.00 95.69 171 GLU A N 1
ATOM 1368 C CA . GLU A 1 171 ? -16.594 17.558 -9.240 1.00 95.69 171 GLU A CA 1
ATOM 1369 C C . GLU A 1 171 ? -15.312 18.002 -9.943 1.00 95.69 171 GLU A C 1
ATOM 1371 O O . GLU A 1 171 ? -15.194 17.882 -11.168 1.00 95.69 171 GLU A O 1
ATOM 1376 N N . TYR A 1 172 ? -14.342 18.504 -9.178 1.00 96.06 172 TYR A N 1
ATOM 1377 C CA . TYR A 1 172 ? -13.069 18.967 -9.710 1.00 96.06 172 TYR A CA 1
ATOM 1378 C C . TYR A 1 172 ? -12.320 17.837 -10.427 1.00 96.06 172 TYR A C 1
ATOM 1380 O O . TYR A 1 172 ? -11.889 17.993 -11.577 1.00 96.06 172 TYR A O 1
ATOM 1388 N N . ARG A 1 173 ? -12.201 16.666 -9.790 1.00 94.81 173 ARG A N 1
ATOM 1389 C CA . ARG A 1 173 ? -11.458 15.533 -10.352 1.00 94.81 173 ARG A CA 1
ATOM 1390 C C . ARG A 1 173 ? -12.156 14.935 -11.572 1.00 94.81 173 ARG A C 1
ATOM 1392 O O . ARG A 1 173 ? -11.474 14.691 -12.564 1.00 94.81 173 ARG A O 1
ATOM 1399 N N . LYS A 1 174 ? -13.489 14.816 -11.584 1.00 96.19 174 LYS A N 1
ATOM 1400 C CA . LYS A 1 174 ? -14.245 14.382 -12.778 1.00 96.19 174 LYS A CA 1
ATOM 1401 C C . LYS A 1 174 ? -14.083 15.346 -13.956 1.00 96.19 174 LYS A C 1
ATOM 1403 O O . LYS A 1 174 ? -13.892 14.922 -15.099 1.00 96.19 174 LYS A O 1
ATOM 1408 N N . ARG A 1 175 ? -14.085 16.664 -13.709 1.00 93.94 175 ARG A N 1
ATOM 1409 C CA . ARG A 1 175 ? -13.776 17.657 -14.759 1.00 93.94 175 ARG A CA 1
ATOM 1410 C C . ARG A 1 175 ? -12.353 17.476 -15.290 1.00 93.94 175 ARG A C 1
ATOM 1412 O O . ARG A 1 175 ? -12.161 17.481 -16.506 1.00 93.94 175 ARG A O 1
ATOM 1419 N N . SER A 1 176 ? -11.381 17.259 -14.404 1.00 92.38 176 SER A N 1
ATOM 1420 C CA . SER A 1 176 ? -9.992 16.969 -14.781 1.00 92.38 176 SER A CA 1
ATOM 1421 C C . SER A 1 176 ? -9.881 15.699 -15.639 1.00 92.38 176 SER A C 1
ATOM 1423 O O . SER A 1 176 ? -9.266 15.726 -16.706 1.00 92.38 176 SER A O 1
ATOM 1425 N N . HIS A 1 177 ? -10.569 14.617 -15.260 1.00 93.12 177 HIS A N 1
ATOM 1426 C CA . HIS A 1 177 ? -10.637 13.373 -16.034 1.00 93.12 177 HIS A CA 1
ATOM 1427 C C . HIS A 1 177 ? -11.171 13.609 -17.453 1.00 93.12 177 HIS A C 1
ATOM 1429 O O . HIS A 1 177 ? -10.574 13.145 -18.428 1.00 93.12 177 HIS A O 1
ATOM 1435 N N . LYS A 1 178 ? -12.252 14.389 -17.591 1.00 91.94 178 LYS A N 1
ATOM 1436 C CA . LYS A 1 178 ? -12.830 14.755 -18.892 1.00 91.94 178 LYS A CA 1
ATOM 1437 C C . LYS A 1 178 ? -11.850 15.543 -19.763 1.00 91.94 178 LYS A C 1
ATOM 1439 O O . LYS A 1 178 ? -11.715 15.236 -20.947 1.00 91.94 178 LYS A O 1
ATOM 1444 N N . ILE A 1 179 ? -11.161 16.533 -19.194 1.00 92.00 179 ILE A N 1
ATOM 1445 C CA . ILE A 1 179 ? -10.144 17.321 -19.910 1.00 92.00 179 ILE A CA 1
ATOM 1446 C C . ILE A 1 179 ? -9.006 16.408 -20.377 1.00 92.00 179 ILE A C 1
ATOM 1448 O O . ILE A 1 179 ? -8.647 16.431 -21.553 1.00 92.00 179 ILE A O 1
ATOM 1452 N N . HIS A 1 180 ? -8.500 15.550 -19.493 1.00 91.25 180 HIS A N 1
ATOM 1453 C CA . HIS A 1 180 ? -7.433 14.608 -19.814 1.00 91.25 180 HIS A CA 1
ATOM 1454 C C . HIS A 1 180 ? -7.840 13.618 -20.923 1.00 91.25 180 HIS A C 1
ATOM 1456 O O . HIS A 1 180 ? -7.067 13.367 -21.848 1.00 91.25 180 HIS A O 1
ATOM 1462 N N . LYS A 1 181 ? -9.075 13.096 -20.893 1.00 90.94 181 LYS A N 1
ATOM 1463 C CA . LYS A 1 181 ? -9.629 12.230 -21.952 1.00 90.94 181 LYS A CA 1
ATOM 1464 C C . LYS A 1 181 ? -9.661 12.937 -23.308 1.00 90.94 181 LYS A C 1
ATOM 1466 O O . LYS A 1 181 ? -9.288 12.343 -24.322 1.00 90.94 181 LYS A O 1
ATOM 1471 N N . LEU A 1 182 ? -10.078 14.206 -23.332 1.00 91.31 182 LEU A N 1
ATOM 1472 C CA . LEU A 1 182 ? -10.086 15.021 -24.550 1.00 91.31 182 LEU A CA 1
ATOM 1473 C C . LEU A 1 182 ? -8.668 15.235 -25.084 1.00 91.31 182 LEU A C 1
ATOM 1475 O O . LEU A 1 182 ? -8.444 15.002 -26.268 1.00 91.31 182 LEU A O 1
ATOM 1479 N N . GLN A 1 183 ? -7.715 15.603 -24.223 1.00 88.62 183 GLN A N 1
ATOM 1480 C CA . GLN A 1 183 ? -6.309 15.781 -24.602 1.00 88.62 183 GLN A CA 1
ATOM 1481 C C . GLN A 1 183 ? -5.734 14.514 -25.244 1.00 88.62 183 GLN A C 1
ATOM 1483 O O . GLN A 1 183 ? -5.279 14.576 -26.382 1.00 88.62 183 GLN A O 1
ATOM 1488 N N . ARG A 1 184 ? -5.869 13.345 -24.596 1.00 86.00 184 ARG A N 1
ATOM 1489 C CA . ARG A 1 184 ? -5.387 12.071 -25.170 1.00 86.00 184 ARG A CA 1
ATOM 1490 C C . ARG A 1 184 ? -6.049 11.735 -26.506 1.00 86.00 184 ARG A C 1
ATOM 1492 O O . ARG A 1 184 ? -5.397 11.191 -27.393 1.00 86.00 184 ARG A O 1
ATOM 1499 N N . THR A 1 185 ? -7.335 12.050 -26.656 1.00 86.12 185 THR A N 1
ATOM 1500 C CA . THR A 1 185 ? -8.062 11.826 -27.915 1.00 86.12 185 THR A CA 1
ATOM 1501 C C . THR A 1 185 ? -7.511 12.714 -29.029 1.00 86.12 185 THR A C 1
ATOM 1503 O O . THR A 1 185 ? -7.230 12.219 -30.120 1.00 86.12 185 THR A O 1
ATOM 1506 N N . PHE A 1 186 ? -7.310 14.006 -28.756 1.00 87.62 186 PHE A N 1
ATOM 1507 C CA . PHE A 1 186 ? -6.696 14.933 -29.707 1.00 87.62 186 PHE A CA 1
ATOM 1508 C C . PHE A 1 186 ? -5.277 14.493 -30.078 1.00 87.62 186 PHE A C 1
ATOM 1510 O O . PHE A 1 186 ? -4.980 14.367 -31.266 1.00 87.62 186 PHE A O 1
ATOM 1517 N N . ASP A 1 187 ? -4.433 14.179 -29.094 1.00 84.88 187 ASP A N 1
ATOM 1518 C CA . ASP A 1 187 ? -3.066 13.705 -29.328 1.00 84.88 187 ASP A CA 1
ATOM 1519 C C . ASP A 1 187 ? -3.044 12.442 -30.194 1.00 84.88 187 ASP A C 1
ATOM 1521 O O . ASP A 1 187 ? -2.241 12.339 -31.122 1.00 84.88 187 ASP A O 1
ATOM 1525 N N . GLY A 1 188 ? -3.963 11.501 -29.952 1.00 81.69 188 GLY A N 1
ATOM 1526 C CA . GLY A 1 188 ? -4.111 10.294 -30.763 1.00 81.69 188 GLY A CA 1
ATOM 1527 C C . GLY A 1 188 ? -4.447 10.599 -32.225 1.00 81.69 188 GLY A C 1
ATOM 1528 O O . GLY A 1 188 ? -3.824 10.035 -33.127 1.00 81.69 188 GLY A O 1
ATOM 1529 N N . ILE A 1 189 ? -5.376 11.531 -32.470 1.00 80.56 189 ILE A N 1
ATOM 1530 C CA . ILE A 1 189 ? -5.746 11.963 -33.825 1.00 80.56 189 ILE A CA 1
ATOM 1531 C C . ILE A 1 189 ? -4.534 12.576 -34.534 1.00 80.56 189 ILE A C 1
ATOM 1533 O O . ILE A 1 189 ? -4.172 12.125 -35.617 1.00 80.56 189 ILE A O 1
ATOM 1537 N N . PHE A 1 190 ? -3.861 13.552 -33.921 1.00 75.44 190 PHE A N 1
ATOM 1538 C CA . PHE A 1 190 ? -2.737 14.250 -34.559 1.00 75.44 190 PHE A CA 1
ATOM 1539 C C . PHE A 1 190 ? -1.497 13.367 -34.743 1.00 75.44 190 PHE A C 1
ATOM 1541 O O . PHE A 1 190 ? -0.750 13.545 -35.708 1.00 75.44 190 PHE A O 1
ATOM 1548 N N . SER A 1 191 ? -1.294 12.385 -33.864 1.00 74.06 191 SER A N 1
ATOM 1549 C CA . SER A 1 191 ? -0.226 11.391 -34.007 1.00 74.06 191 SER A CA 1
ATOM 1550 C C . SER A 1 191 ? -0.499 10.434 -35.169 1.00 74.06 191 SER A C 1
ATOM 1552 O O . SER A 1 191 ? 0.412 10.125 -35.933 1.00 74.06 191 SER A O 1
ATOM 1554 N N . ALA A 1 192 ? -1.751 10.003 -35.351 1.00 61.22 192 ALA A N 1
ATOM 1555 C CA . ALA A 1 192 ? -2.142 9.119 -36.447 1.00 61.22 192 ALA A CA 1
ATOM 1556 C C . ALA A 1 192 ? -2.079 9.808 -37.822 1.00 61.22 192 ALA A C 1
ATOM 1558 O O . ALA A 1 192 ? -1.737 9.163 -38.815 1.00 61.22 192 ALA A O 1
ATOM 1559 N N . THR A 1 193 ? -2.371 11.110 -37.892 1.00 55.94 193 THR A N 1
ATOM 1560 C CA . THR A 1 193 ? -2.299 11.877 -39.147 1.00 55.94 193 THR A CA 1
ATOM 1561 C C . THR A 1 193 ? -0.859 12.018 -39.648 1.00 55.94 193 THR A C 1
ATOM 1563 O O . THR A 1 193 ? -0.618 11.842 -40.836 1.00 55.94 193 THR A O 1
ATOM 1566 N N . LYS A 1 194 ? 0.120 12.216 -38.751 1.00 53.50 194 LYS A N 1
ATOM 1567 C CA . LYS A 1 194 ? 1.548 12.308 -39.117 1.00 53.50 194 LYS A CA 1
ATOM 1568 C C . LYS A 1 194 ? 2.129 11.027 -39.726 1.00 53.50 194 LYS A C 1
ATOM 1570 O O . LYS A 1 194 ? 3.073 11.110 -40.500 1.00 53.50 194 LYS A O 1
ATOM 1575 N N . VAL A 1 195 ? 1.588 9.856 -39.385 1.00 54.16 195 VAL A N 1
ATOM 1576 C CA . VAL A 1 195 ? 2.062 8.560 -39.910 1.00 54.16 195 VAL A CA 1
ATOM 1577 C C . VAL A 1 195 ? 1.543 8.290 -41.328 1.00 54.16 195 VAL A C 1
ATOM 1579 O O . VAL A 1 195 ? 2.149 7.517 -42.056 1.00 54.16 195 VAL A O 1
ATOM 1582 N N . LYS A 1 196 ? 0.439 8.923 -41.746 1.00 48.50 196 LYS A N 1
ATOM 1583 C CA . L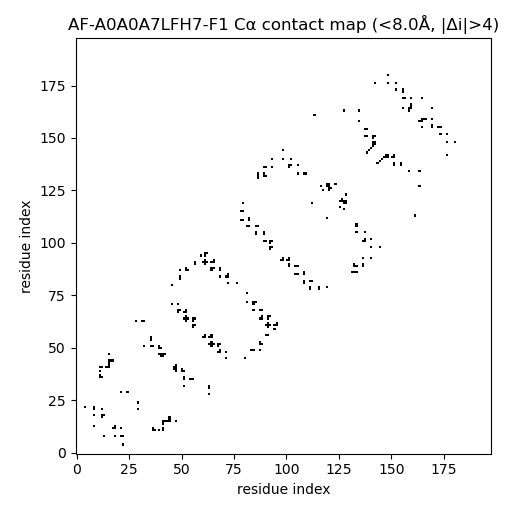YS A 1 196 ? -0.130 8.748 -43.096 1.00 48.50 196 LYS A CA 1
ATOM 1584 C C . LYS A 1 196 ? 0.476 9.668 -44.160 1.00 48.50 196 LYS A C 1
ATOM 1586 O O . LYS A 1 196 ? 0.170 9.493 -45.334 1.00 48.50 196 LYS A O 1
ATOM 1591 N N . GLU A 1 197 ? 1.290 10.640 -43.758 1.00 50.62 197 GLU A N 1
ATOM 1592 C CA . GLU A 1 197 ? 1.946 11.606 -44.654 1.00 50.62 197 GLU A CA 1
ATOM 1593 C C . GLU A 1 197 ? 3.443 11.300 -44.882 1.00 50.62 197 GLU A C 1
ATOM 1595 O O . GLU A 1 197 ? 4.160 12.135 -45.435 1.00 50.62 197 GLU A O 1
ATOM 1600 N N . GLN A 1 198 ? 3.916 10.112 -44.479 1.00 43.53 198 GLN A N 1
ATOM 1601 C CA . GLN A 1 198 ? 5.235 9.555 -44.823 1.00 43.53 198 GLN A CA 1
ATOM 1602 C C . GLN A 1 198 ? 5.081 8.357 -45.758 1.00 43.53 198 GLN A C 1
ATOM 1604 O O . GLN A 1 198 ? 5.949 8.212 -46.646 1.00 43.53 198 GLN A O 1
#

Foldseek 3Di:
DDDPLPPLDDPLCVLQPVSVVLSPDDPVLVVV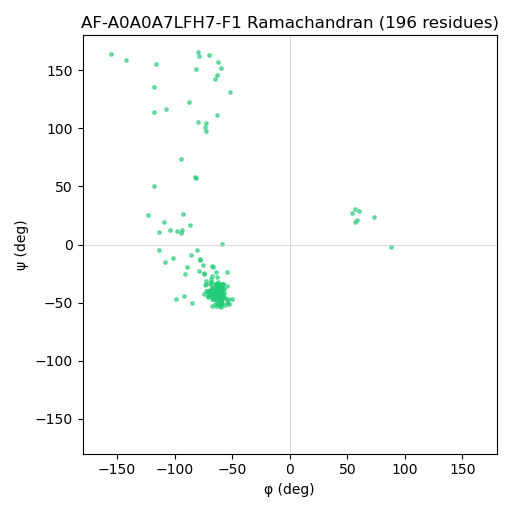QVVQRPPFDSPHLLSRLLSSLQVCVVVLVLVNNQSSLVVVCPDDDDLVSLLSSLQSNLSSCVSVVVLVVSVVSLVSNVVSCLVCVQVCCVVVVNHHPLDRPSLPSVLCSCCVVPVNLVVSLVSLVVCVVSVNDDPVCSVVVNVVSVVVNVVVVVVVVVVVVVVVVD